Protein AF-0000000074261248 (afdb_homodimer)

Nearest PDB structures (foldseek):
  8ykx-assembly1_R  TM=2.550E-01  e=7.752E+00  Homo sapiens
  7wig-assembly1_R  TM=2.194E-01  e=6.360E+00  Homo sapiens
  8jgf-assembly1_R  TM=1.960E-01  e=9.450E+00  Homo sapiens
  8ykx-assembly1_R  TM=2.549E-01  e=7.735E+00  Homo sapiens
  7ckx-assembly1_R  TM=2.207E-01  e=4.952E+00  Homo sapiens

Solvent-accessible surface area (backbone atoms only — not comparable to full-atom values): 17366 Å² total; per-residue (Å²): 123,83,77,48,72,44,79,34,62,35,67,55,95,90,43,75,44,44,32,50,29,36,20,65,32,53,58,44,46,39,47,52,36,38,49,53,8,51,37,30,24,46,48,10,48,52,36,59,71,65,67,71,63,65,50,38,68,48,30,54,43,43,11,55,76,32,65,19,96,56,21,66,59,36,30,52,43,35,70,30,67,72,55,34,56,47,48,46,48,46,52,31,52,46,25,31,52,28,8,50,19,32,57,51,7,38,42,17,21,43,26,20,48,54,48,21,52,52,22,49,52,48,29,47,35,60,36,56,43,87,75,34,85,60,47,66,37,48,51,51,20,51,50,26,50,36,37,33,44,39,17,35,8,39,34,86,19,43,20,50,54,54,45,58,36,64,51,96,86,31,32,35,38,76,71,36,60,71,47,56,69,30,36,33,124,81,80,46,70,45,81,33,62,35,67,56,96,89,42,74,43,44,32,50,28,37,20,66,32,52,58,44,47,40,47,52,35,38,49,53,8,50,40,28,26,46,49,10,48,52,35,58,72,64,66,71,63,65,51,40,68,49,31,53,42,42,11,57,76,31,64,17,95,56,22,66,59,35,29,51,43,35,71,30,66,72,55,33,56,48,47,44,49,46,51,30,52,46,25,31,52,30,7,49,20,32,57,51,6,37,41,18,22,43,27,20,49,53,49,21,51,51,23,49,52,48,29,47,35,58,36,54,44,88,76,35,85,61,45,64,36,47,50,50,20,51,49,24,50,36,37,35,44,38,17,34,8,38,34,87,20,42,22,50,56,54,45,58,36,63,52,96,86,31,32,36,38,74,71,37,58,72,48,55,69,31,36,33

pLDDT: mean 92.1, std 8.21, range [37.47, 98.5]

Structure (mmCIF, N/CA/C/O backbone):
data_AF-0000000074261248-model_v1
#
loop_
_entity.id
_entity.type
_entity.pdbx_description
1 polymer 'DoxX family protein'
#
loop_
_atom_site.group_PDB
_atom_site.id
_atom_site.type_symbol
_atom_site.label_atom_id
_atom_site.label_alt_id
_atom_site.label_comp_id
_atom_site.label_asym_id
_atom_site.label_entity_id
_atom_site.label_seq_id
_atom_site.pdbx_PDB_ins_code
_atom_site.Cartn_x
_atom_site.Cartn_y
_atom_site.Cartn_z
_atom_site.occupancy
_atom_site.B_iso_or_equiv
_atom_site.auth_seq_id
_atom_site.auth_comp_id
_atom_site.auth_asym_id
_atom_site.auth_atom_id
_atom_site.pdbx_PDB_model_num
ATOM 1 N N . MET A 1 1 ? -21.109 -7.613 17.156 1 37.91 1 MET A N 1
ATOM 2 C CA . MET A 1 1 ? -20.75 -6.23 16.844 1 37.91 1 MET A CA 1
ATOM 3 C C . MET A 1 1 ? -21.25 -5.84 15.461 1 37.91 1 MET A C 1
ATOM 5 O O . MET A 1 1 ? -20.906 -6.496 14.469 1 37.91 1 MET A O 1
ATOM 9 N N . SER A 1 2 ? -22.266 -5.309 15.195 1 49 2 SER A N 1
ATOM 10 C CA . SER A 1 2 ? -22.984 -5.215 13.93 1 49 2 SER A CA 1
ATOM 11 C C . SER A 1 2 ? -22.141 -4.5 12.875 1 49 2 SER A C 1
ATOM 13 O O . SER A 1 2 ? -21.75 -3.348 13.062 1 49 2 SER A O 1
ATOM 15 N N . SER A 1 3 ? -21.281 -5.188 12.258 1 58.62 3 SER A N 1
ATOM 16 C CA . SER A 1 3 ? -20.609 -4.605 11.109 1 58.62 3 SER A CA 1
ATOM 17 C C . SER A 1 3 ? -21.594 -3.877 10.195 1 58.62 3 SER A C 1
ATOM 19 O O . SER A 1 3 ? -22.609 -4.441 9.797 1 58.62 3 SER A O 1
ATOM 21 N N . GLN A 1 4 ? -21.609 -2.51 10.375 1 80.81 4 GLN A N 1
ATOM 22 C CA . GLN A 1 4 ? -22.438 -1.672 9.508 1 80.81 4 GLN A CA 1
ATOM 23 C C . GLN A 1 4 ? -21.641 -1.184 8.305 1 80.81 4 GLN A C 1
ATOM 25 O O . GLN A 1 4 ? -20.406 -1.263 8.289 1 80.81 4 GLN A O 1
ATOM 30 N N . GLU A 1 5 ? -22.266 -1.165 7.223 1 84.56 5 GLU A N 1
ATOM 31 C CA . GLU A 1 5 ? -21.672 -0.586 6.023 1 84.56 5 GLU A CA 1
ATOM 32 C C . GLU A 1 5 ? -22.031 0.891 5.887 1 84.56 5 GLU A C 1
ATOM 34 O O . GLU A 1 5 ? -23.125 1.309 6.273 1 84.56 5 GLU A O 1
ATOM 39 N N . VAL A 1 6 ? -21 1.639 5.512 1 85.56 6 VAL A N 1
ATOM 40 C CA . VAL A 1 6 ? -21.219 3.059 5.254 1 85.56 6 VAL A CA 1
ATOM 41 C C . VAL A 1 6 ? -20.969 3.357 3.777 1 85.56 6 VAL A C 1
ATOM 43 O O . VAL A 1 6 ? -20.031 2.822 3.174 1 85.56 6 VAL A O 1
ATOM 46 N N . GLU A 1 7 ? -21.812 4.227 3.266 1 88.19 7 GLU A N 1
ATOM 47 C CA . GLU A 1 7 ? -21.719 4.551 1.845 1 88.19 7 GLU A CA 1
ATOM 48 C C . GLU A 1 7 ? -20.828 5.762 1.61 1 88.19 7 GLU A C 1
ATOM 50 O O . GLU A 1 7 ? -20.891 6.742 2.354 1 88.19 7 GLU A O 1
ATOM 55 N N . LEU A 1 8 ? -19.969 5.609 0.688 1 88.69 8 LEU A N 1
ATOM 56 C CA . LEU A 1 8 ? -19.156 6.711 0.184 1 88.69 8 LEU A CA 1
ATOM 57 C C . LEU A 1 8 ? -19.547 7.051 -1.254 1 88.69 8 LEU A C 1
ATOM 59 O O . LEU A 1 8 ? -19.703 6.152 -2.084 1 88.69 8 LEU A O 1
ATOM 63 N N . ARG A 1 9 ? -19.734 8.336 -1.52 1 91.19 9 ARG A N 1
ATOM 64 C CA . ARG A 1 9 ? -20.047 8.797 -2.871 1 91.19 9 ARG A CA 1
ATOM 65 C C . ARG A 1 9 ? -19.281 10.078 -3.188 1 91.19 9 ARG A C 1
ATOM 67 O O . ARG A 1 9 ? -19.266 11.016 -2.385 1 91.19 9 ARG A O 1
ATOM 74 N N . SER A 1 10 ? -18.609 10.008 -4.293 1 92.25 10 SER A N 1
ATOM 75 C CA . SER A 1 10 ? -17.859 11.18 -4.711 1 92.25 10 SER A CA 1
ATOM 76 C C . SER A 1 10 ? -17.938 11.375 -6.223 1 92.25 10 SER A C 1
ATOM 78 O O . SER A 1 10 ? -17.859 10.406 -6.984 1 92.25 10 SER A O 1
ATOM 80 N N . THR A 1 11 ? -18.156 12.578 -6.676 1 91.44 11 THR A N 1
ATOM 81 C CA . THR A 1 11 ? -18.188 12.938 -8.086 1 91.44 11 THR A CA 1
ATOM 82 C C . THR A 1 11 ? -17.062 13.906 -8.422 1 91.44 11 THR A C 1
ATOM 84 O O . THR A 1 11 ? -16.953 14.977 -7.824 1 91.44 11 THR A O 1
ATOM 87 N N . ILE A 1 12 ? -16.219 13.445 -9.266 1 88.38 12 ILE A N 1
ATOM 88 C CA . ILE A 1 12 ? -15.125 14.289 -9.734 1 88.38 12 ILE A CA 1
ATOM 89 C C . ILE A 1 12 ? -15.188 14.406 -11.258 1 88.38 12 ILE A C 1
ATOM 91 O O . ILE A 1 12 ? -15.195 13.398 -11.961 1 88.38 12 ILE A O 1
ATOM 95 N N . ALA A 1 13 ? -15.156 15.586 -11.719 1 91.56 13 ALA A N 1
ATOM 96 C CA . ALA A 1 13 ? -15.102 15.852 -13.156 1 91.56 13 ALA A CA 1
ATOM 97 C C . ALA A 1 13 ? -16.203 15.102 -13.891 1 91.56 13 ALA A C 1
ATOM 99 O O . ALA A 1 13 ? -15.969 14.531 -14.961 1 91.56 13 ALA A O 1
ATOM 100 N N . GLY A 1 14 ? -17.391 14.922 -13.344 1 89.19 14 GLY A N 1
ATOM 101 C CA . GLY A 1 14 ? -18.547 14.305 -13.977 1 89.19 14 GLY A CA 1
ATOM 102 C C . GLY A 1 14 ? -18.609 12.805 -13.758 1 89.19 14 GLY A C 1
ATOM 103 O O . GLY A 1 14 ? -19.578 12.156 -14.172 1 89.19 14 GLY A O 1
ATOM 104 N N . PHE A 1 15 ? -17.516 12.281 -13.164 1 90 15 PHE A N 1
ATOM 105 C CA . PHE A 1 15 ? -17.5 10.852 -12.875 1 90 15 PHE A CA 1
ATOM 106 C C . PHE A 1 15 ? -17.875 10.586 -11.422 1 90 15 PHE A C 1
ATOM 108 O O . PHE A 1 15 ? -17.359 11.25 -10.516 1 90 15 PHE A O 1
ATOM 115 N N . THR A 1 16 ? -18.781 9.695 -11.227 1 91.88 16 THR A N 1
ATOM 116 C CA . THR A 1 16 ? -19.219 9.383 -9.875 1 91.88 16 THR A CA 1
ATOM 117 C C . THR A 1 16 ? -18.766 7.988 -9.453 1 91.88 16 THR A C 1
ATOM 119 O O . THR A 1 16 ? -18.875 7.039 -10.234 1 91.88 16 THR A O 1
ATOM 122 N N . ALA A 1 17 ? -18.141 7.949 -8.281 1 91.69 17 ALA A N 1
ATOM 123 C CA . ALA A 1 17 ? -17.797 6.676 -7.66 1 91.69 17 ALA A CA 1
ATOM 124 C C . ALA A 1 17 ? -18.547 6.48 -6.352 1 91.69 17 ALA A C 1
ATOM 126 O O . ALA A 1 17 ? -18.719 7.43 -5.582 1 91.69 17 ALA A O 1
ATOM 127 N N . GLU A 1 18 ? -19 5.238 -6.219 1 90.94 18 GLU A N 1
ATOM 128 C CA . GLU A 1 18 ? -19.719 4.875 -5 1 90.94 18 GLU A CA 1
ATOM 129 C C . GLU A 1 18 ? -19.125 3.615 -4.371 1 90.94 18 GLU A C 1
ATOM 131 O O . GLU A 1 18 ? -18.766 2.672 -5.078 1 90.94 18 GLU A O 1
ATOM 136 N N . GLY A 1 19 ? -18.969 3.689 -3.057 1 87.25 19 GLY A N 1
ATOM 137 C CA . GLY A 1 19 ? -18.469 2.543 -2.312 1 87.25 19 GLY A CA 1
ATOM 138 C C . GLY A 1 19 ? -19.203 2.311 -1.009 1 87.25 19 GLY A C 1
ATOM 139 O O . GLY A 1 19 ? -19.859 3.215 -0.494 1 87.25 19 GLY A O 1
ATOM 140 N N . ARG A 1 20 ? -19.266 1.099 -0.634 1 86.88 20 ARG A N 1
ATOM 141 C CA . ARG A 1 20 ? -19.797 0.713 0.673 1 86.88 20 ARG A CA 1
ATOM 142 C C . ARG A 1 20 ? -18.688 0.106 1.543 1 86.88 20 ARG A C 1
ATOM 144 O O . ARG A 1 20 ? -18.188 -0.983 1.252 1 86.88 20 ARG A O 1
ATOM 151 N N . LEU A 1 21 ? -18.328 0.799 2.564 1 86.56 21 LEU A N 1
ATOM 152 C CA . LEU A 1 21 ? -17.219 0.381 3.408 1 86.56 21 LEU A CA 1
ATOM 153 C C . LEU A 1 21 ? -17.719 -0.273 4.691 1 86.56 21 LEU A C 1
ATOM 155 O O . LEU A 1 21 ? -18.656 0.227 5.32 1 86.56 21 LEU A O 1
ATOM 159 N N . HIS A 1 22 ? -17.078 -1.409 4.957 1 87 22 HIS A N 1
ATOM 160 C CA . HIS A 1 22 ? -17.312 -1.986 6.273 1 87 22 HIS A CA 1
ATOM 161 C C . HIS A 1 22 ? -16.625 -1.172 7.363 1 87 22 HIS A C 1
ATOM 163 O O . HIS A 1 22 ? -15.516 -0.681 7.168 1 87 22 HIS A O 1
ATOM 169 N N . THR A 1 23 ? -17.281 -1.09 8.523 1 88.62 23 THR A N 1
ATOM 170 C CA . THR A 1 23 ? -16.719 -0.289 9.609 1 88.62 23 THR A CA 1
ATOM 171 C C . THR A 1 23 ? -15.367 -0.853 10.055 1 88.62 23 THR A C 1
ATOM 173 O O . THR A 1 23 ? -14.531 -0.125 10.586 1 88.62 23 THR A O 1
ATOM 176 N N . LEU A 1 24 ? -15.133 -2.115 9.805 1 88.75 24 LEU A N 1
ATOM 177 C CA . LEU A 1 24 ? -13.859 -2.748 10.109 1 88.75 24 LEU A CA 1
ATOM 178 C C . LEU A 1 24 ? -12.719 -2.08 9.336 1 88.75 24 LEU A C 1
ATOM 180 O O . LEU A 1 24 ? -11.547 -2.248 9.68 1 88.75 24 LEU A O 1
ATOM 184 N N . SER A 1 25 ? -13.086 -1.347 8.32 1 91.94 25 SER A N 1
ATOM 185 C CA . SER A 1 25 ? -12.109 -0.681 7.469 1 91.94 25 SER A CA 1
ATOM 186 C C . SER A 1 25 ? -11.258 0.302 8.266 1 91.94 25 SER A C 1
ATOM 188 O O . SER A 1 25 ? -10.125 0.607 7.887 1 91.94 25 SER A O 1
ATOM 190 N N . VAL A 1 26 ? -11.805 0.734 9.422 1 93.81 26 VAL A N 1
ATOM 191 C CA . VAL A 1 26 ? -11.086 1.711 10.234 1 93.81 26 VAL A CA 1
ATOM 192 C C . VAL A 1 26 ? -9.789 1.1 10.75 1 93.81 26 VAL A C 1
ATOM 194 O O . VAL A 1 26 ? -8.758 1.78 10.82 1 93.81 26 VAL A O 1
ATOM 197 N N . TRP A 1 27 ? -9.805 -0.138 11.008 1 94.94 27 TRP A N 1
ATOM 198 C CA . TRP A 1 27 ? -8.625 -0.831 11.523 1 94.94 27 TRP A CA 1
ATOM 199 C C . TRP A 1 27 ? -7.574 -0.987 10.43 1 94.94 27 TRP A C 1
ATOM 201 O O . TRP A 1 27 ? -6.375 -0.963 10.711 1 94.94 27 TRP A O 1
ATOM 211 N N . PHE A 1 28 ? -8.008 -1.18 9.227 1 95.56 28 PHE A N 1
ATOM 212 C CA . PHE A 1 28 ? -7.062 -1.34 8.125 1 95.56 28 PHE A CA 1
ATOM 213 C C . PHE A 1 28 ? -6.449 0.001 7.742 1 95.56 28 PHE A C 1
ATOM 215 O O . PHE A 1 28 ? -5.285 0.063 7.336 1 95.56 28 PHE A O 1
ATOM 222 N N . ILE A 1 29 ? -7.191 1.061 7.867 1 95.62 29 ILE A N 1
ATOM 223 C CA . ILE A 1 29 ? -6.629 2.393 7.672 1 95.62 29 ILE A CA 1
ATOM 224 C C . ILE A 1 29 ? -5.543 2.65 8.711 1 95.62 29 ILE A C 1
ATOM 226 O O . ILE A 1 29 ? -4.449 3.115 8.375 1 95.62 29 ILE A O 1
ATOM 230 N N . LEU A 1 30 ? -5.863 2.279 9.938 1 96.5 30 LEU A N 1
ATOM 231 C CA . LEU A 1 30 ? -4.891 2.408 11.016 1 96.5 30 LEU A CA 1
ATOM 232 C C . LEU A 1 30 ? -3.656 1.556 10.742 1 96.5 30 LEU A C 1
ATOM 234 O O . LEU A 1 30 ? -2.527 2.008 10.938 1 96.5 30 LEU A O 1
ATOM 238 N N . ALA A 1 31 ? -3.861 0.379 10.273 1 96.94 31 ALA A N 1
ATOM 239 C CA . ALA A 1 31 ? -2.758 -0.539 10 1 96.94 31 ALA A CA 1
ATOM 240 C C . ALA A 1 31 ? -1.847 0.012 8.906 1 96.94 31 ALA A C 1
ATOM 242 O O . ALA A 1 31 ? -0.622 -0.102 8.992 1 96.94 31 ALA A O 1
ATOM 243 N N . LEU A 1 32 ? -2.434 0.58 7.871 1 97.25 32 LEU A N 1
ATOM 244 C CA . LEU A 1 32 ? -1.64 1.173 6.797 1 97.25 32 LEU A CA 1
ATOM 245 C C . LEU A 1 32 ? -0.787 2.322 7.328 1 97.25 32 LEU A C 1
ATOM 247 O O . LEU A 1 32 ? 0.392 2.434 6.984 1 97.25 32 LEU A O 1
ATOM 251 N N . ARG A 1 33 ? -1.402 3.129 8.133 1 97.56 33 ARG A N 1
ATOM 252 C CA . ARG A 1 33 ? -0.675 4.25 8.719 1 97.56 33 ARG A CA 1
ATOM 253 C C . ARG A 1 33 ? 0.502 3.762 9.555 1 97.56 33 ARG A C 1
ATOM 255 O O . ARG A 1 33 ? 1.626 4.242 9.398 1 97.56 33 ARG A O 1
ATOM 262 N N . LEU A 1 34 ? 0.256 2.818 10.398 1 97.88 34 LEU A N 1
ATOM 263 C CA . LEU A 1 34 ? 1.281 2.314 11.312 1 97.88 34 LEU A CA 1
ATOM 264 C C . LEU A 1 34 ? 2.371 1.575 10.539 1 97.88 34 LEU A C 1
ATOM 266 O O . LEU A 1 34 ? 3.551 1.658 10.891 1 97.88 34 LEU A O 1
ATOM 270 N N . MET A 1 35 ? 1.968 0.874 9.578 1 97.31 35 MET A N 1
ATOM 271 C CA . MET A 1 35 ? 2.939 0.175 8.742 1 97.31 35 MET A CA 1
ATOM 272 C C . MET A 1 35 ? 3.908 1.16 8.102 1 97.31 35 MET A C 1
ATOM 274 O O . MET A 1 35 ? 5.125 0.979 8.172 1 97.31 35 MET A O 1
ATOM 278 N N . MET A 1 36 ? 3.363 2.191 7.492 1 97.44 36 MET A N 1
ATOM 279 C CA . MET A 1 36 ? 4.199 3.199 6.848 1 97.44 36 MET A CA 1
ATOM 280 C C . MET A 1 36 ? 5.082 3.908 7.867 1 97.44 36 MET A C 1
ATOM 282 O O . MET A 1 36 ? 6.254 4.184 7.598 1 97.44 36 MET A O 1
ATOM 286 N N . GLY A 1 37 ? 4.477 4.215 8.992 1 98 37 GLY A N 1
ATOM 287 C CA . GLY A 1 37 ? 5.25 4.848 10.047 1 98 37 GLY A CA 1
ATOM 288 C C . GLY A 1 37 ? 6.43 4.016 10.5 1 98 37 GLY A C 1
ATOM 289 O O . GLY A 1 37 ? 7.543 4.527 10.641 1 98 37 GLY A O 1
ATOM 290 N N . LEU A 1 38 ? 6.172 2.775 10.758 1 97 38 LEU A N 1
ATOM 291 C CA . LEU A 1 38 ? 7.227 1.877 11.211 1 97 38 LEU A CA 1
ATOM 292 C C . LEU A 1 38 ? 8.297 1.708 10.141 1 97 38 LEU A C 1
ATOM 294 O O . LEU A 1 38 ? 9.492 1.717 10.453 1 97 38 LEU A O 1
ATOM 298 N N . ALA A 1 39 ? 7.91 1.549 8.938 1 95.88 39 ALA A N 1
ATOM 299 C CA . ALA A 1 39 ? 8.844 1.386 7.828 1 95.88 39 ALA A CA 1
ATOM 300 C C . ALA A 1 39 ? 9.781 2.584 7.723 1 95.88 39 ALA A C 1
ATOM 302 O O . ALA A 1 39 ? 11 2.422 7.617 1 95.88 39 ALA A O 1
ATOM 303 N N . PHE A 1 40 ? 9.172 3.754 7.801 1 97.56 40 PHE A N 1
ATOM 304 C CA . PHE A 1 40 ? 9.977 4.957 7.629 1 97.56 40 PHE A CA 1
ATOM 305 C C . PHE A 1 40 ? 10.836 5.215 8.867 1 97.56 40 PHE A C 1
ATOM 307 O O . PHE A 1 40 ? 11.984 5.645 8.75 1 97.56 40 PHE A O 1
ATOM 314 N N . LEU A 1 41 ? 10.281 4.988 10 1 97.38 41 LEU A N 1
ATOM 315 C CA . LEU A 1 41 ? 11.047 5.203 11.219 1 97.38 41 LEU A CA 1
ATOM 316 C C . LEU A 1 41 ? 12.273 4.293 11.258 1 97.38 41 LEU A C 1
ATOM 318 O O . LEU A 1 41 ? 13.375 4.746 11.562 1 97.38 41 LEU A O 1
ATOM 322 N N . GLN A 1 42 ? 12.086 3.08 10.977 1 95.5 42 GLN A N 1
ATOM 323 C CA . GLN A 1 42 ? 13.195 2.135 10.984 1 95.5 42 GLN A CA 1
ATOM 324 C C . GLN A 1 42 ? 14.258 2.531 9.969 1 95.5 42 GLN A C 1
ATOM 326 O O . GLN A 1 42 ? 15.453 2.531 10.281 1 95.5 42 GLN A O 1
ATOM 331 N N . SER A 1 43 ? 13.859 2.801 8.773 1 94.69 43 SER A N 1
ATOM 332 C CA . SER A 1 43 ? 14.789 3.227 7.734 1 94.69 43 SER A CA 1
ATOM 333 C C . SER A 1 43 ? 15.555 4.477 8.156 1 94.69 43 SER A C 1
ATOM 335 O O . SER A 1 43 ? 16.781 4.543 8.008 1 94.69 43 SER A O 1
ATOM 337 N N . GLY A 1 44 ? 14.844 5.453 8.688 1 96.31 44 GLY A N 1
ATOM 338 C CA . GLY A 1 44 ? 15.469 6.691 9.125 1 96.31 44 GLY A CA 1
ATOM 339 C C . GLY A 1 44 ? 16.438 6.492 10.273 1 96.31 44 GLY A C 1
ATOM 340 O O . GLY A 1 44 ? 17.562 7.008 10.25 1 96.31 44 GLY A O 1
ATOM 341 N N . VAL A 1 45 ? 15.984 5.762 11.289 1 96 45 VAL A N 1
ATOM 342 C CA . VAL A 1 45 ? 16.812 5.527 12.469 1 96 45 VAL A CA 1
ATOM 343 C C . VAL A 1 45 ? 18.078 4.773 12.07 1 96 45 VAL A C 1
ATOM 345 O O . VAL A 1 45 ? 19.172 5.102 12.523 1 96 45 VAL A O 1
ATOM 348 N N . ASP A 1 46 ? 17.984 3.803 11.203 1 94.25 46 ASP A N 1
ATOM 349 C CA . ASP A 1 46 ? 19.141 3.049 10.727 1 94.25 46 ASP A CA 1
ATOM 350 C C . ASP A 1 46 ? 20.141 3.965 10.039 1 94.25 46 ASP A C 1
ATOM 352 O O . ASP A 1 46 ? 21.344 3.852 10.258 1 94.25 46 ASP A O 1
ATOM 356 N N . LYS A 1 47 ? 19.641 4.863 9.281 1 94.75 47 LYS A N 1
ATOM 357 C CA . LYS A 1 47 ? 20.516 5.785 8.562 1 94.75 47 LYS A CA 1
ATOM 358 C C . LYS A 1 47 ? 21.172 6.773 9.523 1 94.75 47 LYS A C 1
ATOM 360 O O . LYS A 1 47 ? 22.359 7.07 9.391 1 94.75 47 LYS A O 1
ATOM 365 N N . VAL A 1 48 ? 20.406 7.242 10.438 1 96.06 48 VAL A N 1
ATOM 366 C CA . VAL A 1 48 ? 20.922 8.234 11.375 1 96.06 48 VAL A CA 1
ATOM 367 C C . VAL A 1 48 ? 21.969 7.594 12.281 1 96.06 48 VAL A C 1
ATOM 369 O O . VAL A 1 48 ? 23.031 8.164 12.508 1 96.06 48 VAL A O 1
ATOM 372 N N . LEU A 1 49 ? 21.672 6.418 12.711 1 94.81 49 LEU A N 1
ATOM 373 C CA . LEU A 1 49 ? 22.562 5.77 13.664 1 94.81 49 LEU A CA 1
ATOM 374 C C . LEU A 1 49 ? 23.828 5.25 12.977 1 94.81 49 LEU A C 1
ATOM 376 O O . LEU A 1 49 ? 24.906 5.227 13.57 1 94.81 49 LEU A O 1
ATOM 380 N N . SER A 1 50 ? 23.656 4.766 11.773 1 92.81 50 SER A N 1
ATOM 381 C CA . SER A 1 50 ? 24.844 4.301 11.047 1 92.81 50 SER A CA 1
ATOM 382 C C . SER A 1 50 ? 25.781 5.457 10.727 1 92.81 50 SER A C 1
ATOM 384 O O . SER A 1 50 ? 27 5.273 10.672 1 92.81 50 SER A O 1
ATOM 386 N N . GLY A 1 51 ? 25.281 6.629 10.438 1 90.5 51 GLY A N 1
ATOM 387 C CA . GLY A 1 51 ? 26.062 7.805 10.102 1 90.5 51 GLY A CA 1
ATOM 388 C C . GLY A 1 51 ? 26.734 7.707 8.742 1 90.5 51 GLY A C 1
ATOM 389 O O . GLY A 1 51 ? 27.578 8.531 8.406 1 90.5 51 GLY A O 1
ATOM 390 N N . GLU A 1 52 ? 26.391 6.738 7.965 1 90.5 52 GLU A N 1
ATOM 391 C CA . GLU A 1 52 ? 27.109 6.449 6.723 1 90.5 52 GLU A CA 1
ATOM 392 C C . GLU A 1 52 ? 26.234 6.75 5.508 1 90.5 52 GLU A C 1
ATOM 394 O O . GLU A 1 52 ? 26.672 6.562 4.367 1 90.5 52 GLU A O 1
ATOM 399 N N . PHE A 1 53 ? 25.094 7.328 5.727 1 93.44 53 PHE A N 1
ATOM 400 C CA . PHE A 1 53 ? 24.219 7.598 4.59 1 93.44 53 PHE A CA 1
ATOM 401 C C . PHE A 1 53 ? 24.781 8.734 3.74 1 93.44 53 PHE A C 1
ATOM 403 O O . PHE A 1 53 ? 25.109 9.805 4.262 1 93.44 53 PHE A O 1
ATOM 410 N N . SER A 1 54 ? 24.891 8.5 2.453 1 95.69 54 SER A N 1
ATOM 411 C CA . SER A 1 54 ? 25.234 9.516 1.462 1 95.69 54 SER A CA 1
ATOM 412 C C . SER A 1 54 ? 24.391 9.359 0.199 1 95.69 54 SER A C 1
ATOM 414 O O . SER A 1 54 ? 24.312 8.273 -0.372 1 95.69 54 SER A O 1
ATOM 416 N N . ALA A 1 55 ? 23.828 10.453 -0.242 1 96.19 55 ALA A N 1
ATOM 417 C CA . ALA A 1 55 ? 22.938 10.422 -1.398 1 96.19 55 ALA A CA 1
ATOM 418 C C . ALA A 1 55 ? 23.719 10.602 -2.699 1 96.19 55 ALA A C 1
ATOM 420 O O . ALA A 1 55 ? 23.188 10.352 -3.785 1 96.19 55 ALA A O 1
ATOM 421 N N . SER A 1 56 ? 24.953 11.039 -2.643 1 96.38 56 SER A N 1
ATOM 422 C CA . SER A 1 56 ? 25.703 11.445 -3.824 1 96.38 56 SER A CA 1
ATOM 423 C C . SER A 1 56 ? 25.781 10.312 -4.844 1 96.38 56 SER A C 1
ATOM 425 O O . SER A 1 56 ? 25.453 10.5 -6.012 1 96.38 56 SER A O 1
ATOM 427 N N . GLY A 1 57 ? 26.344 9.188 -4.398 1 96.12 57 GLY A N 1
ATOM 428 C CA . GLY A 1 57 ? 26.469 8.047 -5.293 1 96.12 57 GLY A CA 1
ATOM 429 C C . GLY A 1 57 ? 25.172 7.648 -5.957 1 96.12 57 GLY A C 1
ATOM 430 O O . GLY A 1 57 ? 25.141 7.379 -7.16 1 96.12 57 GLY A O 1
ATOM 431 N N . TYR A 1 58 ? 24.172 7.598 -5.211 1 97 58 TYR A N 1
ATOM 432 C CA . TYR A 1 58 ? 22.844 7.258 -5.734 1 97 58 TYR A CA 1
ATOM 433 C C . TYR A 1 58 ? 22.391 8.281 -6.766 1 97 58 TYR A C 1
ATOM 435 O O . TYR A 1 58 ? 21.969 7.918 -7.863 1 97 58 TYR A O 1
ATOM 443 N N . LEU A 1 59 ? 22.406 9.594 -6.43 1 97.88 59 LEU A N 1
ATOM 444 C CA . LEU A 1 59 ? 21.938 10.672 -7.297 1 97.88 59 LEU A CA 1
ATOM 445 C C . LEU A 1 59 ? 22.688 10.664 -8.625 1 97.88 59 LEU A C 1
ATOM 447 O O . LEU A 1 59 ? 22.078 10.852 -9.68 1 97.88 59 LEU A O 1
ATOM 451 N N . GLN A 1 60 ? 23.938 10.344 -8.578 1 97.81 60 GLN A N 1
ATOM 452 C CA . GLN A 1 60 ? 24.781 10.453 -9.758 1 97.81 60 GLN A CA 1
ATOM 453 C C . GLN A 1 60 ? 24.656 9.219 -10.641 1 97.81 60 GLN A C 1
ATOM 455 O O . GLN A 1 60 ? 24.844 9.297 -11.859 1 97.81 60 GLN A O 1
ATOM 460 N N . ASN A 1 61 ? 24.297 8.078 -10.094 1 97.94 61 ASN A N 1
ATOM 461 C CA . ASN A 1 61 ? 24.484 6.84 -10.844 1 97.94 61 ASN A CA 1
ATOM 462 C C . ASN A 1 61 ? 23.156 6.113 -11.047 1 97.94 61 ASN A C 1
ATOM 464 O O . ASN A 1 61 ? 22.859 5.629 -12.141 1 97.94 61 ASN A O 1
ATOM 468 N N . ALA A 1 62 ? 22.297 6.035 -10.062 1 96.81 62 ALA A N 1
ATOM 469 C CA . ALA A 1 62 ? 21.109 5.184 -10.102 1 96.81 62 ALA A CA 1
ATOM 470 C C . ALA A 1 62 ? 20.109 5.688 -11.141 1 96.81 62 ALA A C 1
ATOM 472 O O . ALA A 1 62 ? 19.641 4.922 -11.984 1 96.81 62 ALA A O 1
ATOM 473 N N . PRO A 1 63 ? 19.797 7.004 -11.109 1 97.38 63 PRO A N 1
ATOM 474 C CA . PRO A 1 63 ? 18.766 7.453 -12.047 1 97.38 63 PRO A CA 1
ATOM 475 C C . PRO A 1 63 ? 19.156 7.242 -13.508 1 97.38 63 PRO A C 1
ATOM 477 O O . PRO A 1 63 ? 18.375 6.715 -14.297 1 97.38 63 PRO A O 1
ATOM 480 N N . PRO A 1 64 ? 20.391 7.59 -13.906 1 97.31 64 PRO A N 1
ATOM 481 C CA . PRO A 1 64 ? 20.797 7.266 -15.273 1 97.31 64 PRO A CA 1
ATOM 482 C C . PRO A 1 64 ? 20.781 5.762 -15.555 1 97.31 64 PRO A C 1
ATOM 484 O O . PRO A 1 64 ? 20.281 5.332 -16.594 1 97.31 64 PRO A O 1
ATOM 487 N N . ALA A 1 65 ? 21.328 4.977 -14.719 1 96.75 65 ALA A N 1
ATOM 488 C CA . ALA A 1 65 ? 21.391 3.529 -14.898 1 96.75 65 ALA A CA 1
ATOM 489 C C . ALA A 1 65 ? 20 2.922 -15.047 1 96.75 65 ALA A C 1
ATOM 491 O O . ALA A 1 65 ? 19.812 1.954 -15.789 1 96.75 65 ALA A O 1
ATOM 492 N N . ASN A 1 66 ? 19.031 3.477 -14.383 1 95.81 66 ASN A N 1
ATOM 493 C CA . ASN A 1 66 ? 17.672 2.941 -14.367 1 95.81 66 ASN A CA 1
ATOM 494 C C . ASN A 1 66 ? 16.828 3.525 -15.492 1 95.81 66 ASN A C 1
ATOM 496 O O . ASN A 1 66 ? 15.641 3.209 -15.609 1 95.81 66 ASN A O 1
ATOM 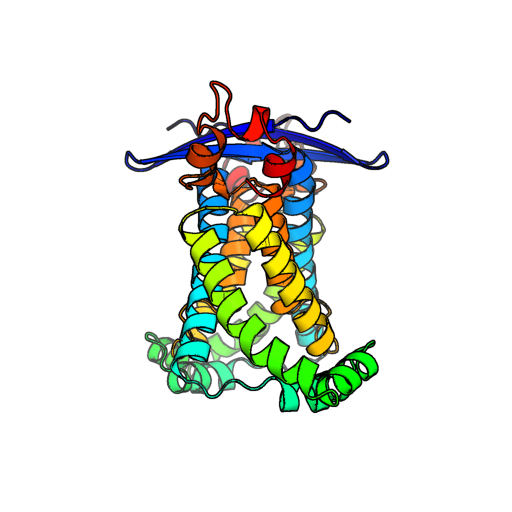500 N N . GLY A 1 67 ? 17.391 4.465 -16.312 1 95.75 67 GLY A N 1
ATOM 501 C CA . GLY A 1 67 ? 16.688 5.043 -17.438 1 95.75 67 GLY A CA 1
ATOM 502 C C . GLY A 1 67 ? 15.664 6.09 -17.031 1 95.75 67 GLY A C 1
ATOM 503 O O . GLY A 1 67 ? 14.641 6.246 -17.688 1 95.75 67 GLY A O 1
ATOM 504 N N . SER A 1 68 ? 15.875 6.816 -15.953 1 96.94 68 SER A N 1
ATOM 505 C CA . SER A 1 68 ? 14.953 7.832 -15.453 1 96.94 68 SER A CA 1
ATOM 506 C C . SER A 1 68 ? 14.766 8.953 -16.469 1 96.94 68 SER A C 1
ATOM 508 O O . SER A 1 68 ? 15.742 9.445 -17.047 1 96.94 68 SER A O 1
ATOM 510 N N . PRO A 1 69 ? 13.523 9.367 -16.641 1 96.12 69 PRO A N 1
ATOM 511 C CA . PRO A 1 69 ? 13.281 10.484 -17.547 1 96.12 69 PRO A CA 1
ATOM 512 C C . PRO A 1 69 ? 13.82 11.812 -17 1 96.12 69 PRO A C 1
ATOM 514 O O . PRO A 1 69 ? 13.898 12.797 -17.75 1 96.12 69 PRO A O 1
ATOM 517 N N . VAL A 1 70 ? 14.195 11.875 -15.758 1 97.62 70 VAL A N 1
ATOM 518 C CA . VAL A 1 70 ? 14.742 13.102 -15.18 1 97.62 70 VAL A CA 1
ATOM 519 C C . VAL A 1 70 ? 16.141 12.828 -14.617 1 97.62 70 VAL A C 1
ATOM 521 O O . VAL A 1 70 ? 16.516 13.398 -13.594 1 97.62 70 VAL A O 1
ATOM 524 N N . ALA A 1 71 ? 16.781 11.953 -15.211 1 97.81 71 ALA A N 1
ATOM 525 C CA . ALA A 1 71 ? 18.125 11.562 -14.773 1 97.81 71 ALA A CA 1
ATOM 526 C C . ALA A 1 71 ? 19.047 12.773 -14.68 1 97.81 71 ALA A C 1
ATOM 528 O O . ALA A 1 71 ? 19.828 12.898 -13.734 1 97.81 71 ALA A O 1
ATOM 529 N N . ASP A 1 72 ? 18.953 13.664 -15.578 1 98.12 72 ASP A N 1
ATOM 530 C CA . ASP A 1 72 ? 19.828 14.828 -15.617 1 98.12 72 ASP A CA 1
ATOM 531 C C . ASP A 1 72 ? 19.641 15.695 -14.367 1 98.12 72 ASP A C 1
ATOM 533 O O . ASP A 1 72 ? 20.609 16.25 -13.844 1 98.12 72 ASP A O 1
ATOM 537 N N . LEU A 1 73 ? 18.422 15.797 -14.039 1 97.81 73 LEU A N 1
ATOM 538 C CA . LEU A 1 73 ? 18.141 16.578 -12.836 1 97.81 73 LEU A CA 1
ATOM 539 C C . LEU A 1 73 ? 18.797 15.945 -11.609 1 97.81 73 LEU A C 1
ATOM 541 O O . LEU A 1 73 ? 19.391 16.641 -10.797 1 97.81 73 LEU A O 1
ATOM 545 N N . PHE A 1 74 ? 18.719 14.672 -11.492 1 98.25 74 PHE A N 1
ATOM 546 C CA . PHE A 1 74 ? 19.312 13.969 -10.359 1 98.25 74 PHE A CA 1
ATOM 547 C C . PHE A 1 74 ? 20.828 14.102 -10.375 1 98.25 74 PHE A C 1
ATOM 549 O O . PHE A 1 74 ? 21.438 14.344 -9.336 1 98.25 74 PHE A O 1
ATOM 556 N N . VAL A 1 75 ? 21.391 13.953 -11.516 1 98.25 75 VAL A N 1
ATOM 557 C CA . VAL A 1 75 ? 22.844 14.078 -11.641 1 98.25 75 VAL A CA 1
ATOM 558 C C . VAL A 1 75 ? 23.266 15.492 -11.273 1 98.25 75 VAL A C 1
ATOM 560 O O . VAL A 1 75 ? 24.266 15.688 -10.57 1 98.25 75 VAL A O 1
ATOM 563 N N . ALA A 1 76 ? 22.516 16.453 -11.734 1 98.19 76 ALA A N 1
ATOM 564 C CA . ALA A 1 76 ? 22.812 17.844 -11.391 1 98.19 76 ALA A CA 1
ATOM 565 C C . ALA A 1 76 ? 22.766 18.047 -9.875 1 98.19 76 ALA A C 1
ATOM 567 O O . ALA A 1 76 ? 23.625 18.719 -9.305 1 98.19 76 ALA A O 1
ATOM 568 N N . MET A 1 77 ? 21.812 17.484 -9.273 1 97.31 77 MET A N 1
ATOM 569 C CA . MET A 1 77 ? 21.703 17.562 -7.816 1 97.31 77 MET A CA 1
ATOM 570 C C . MET A 1 77 ? 22.891 16.891 -7.145 1 97.31 77 MET A C 1
ATOM 572 O O . MET A 1 77 ? 23.453 17.422 -6.191 1 97.31 77 MET A O 1
ATOM 576 N N . GLY A 1 78 ? 23.281 15.781 -7.668 1 97.44 78 GLY A N 1
ATOM 577 C CA . GLY A 1 78 ? 24.391 15.039 -7.109 1 97.44 78 GLY A CA 1
ATOM 578 C C . GLY A 1 78 ? 25.719 15.75 -7.254 1 97.44 78 GLY A C 1
ATOM 579 O O . GLY A 1 78 ? 26.641 15.539 -6.457 1 97.44 78 GLY A O 1
ATOM 580 N N . ASN A 1 79 ? 25.75 16.594 -8.25 1 97.62 79 ASN A N 1
ATOM 581 C CA . ASN A 1 79 ? 26.984 17.328 -8.508 1 97.62 79 ASN A CA 1
ATOM 582 C C . ASN A 1 79 ? 26.953 18.703 -7.828 1 97.62 79 ASN A C 1
ATOM 584 O O . ASN A 1 79 ? 27.844 19.531 -8.07 1 97.62 79 ASN A O 1
ATOM 588 N N . THR A 1 80 ? 26.016 18.969 -7.062 1 98 80 THR A N 1
ATOM 589 C CA . THR A 1 80 ? 25.891 20.203 -6.301 1 98 80 THR A CA 1
ATOM 590 C C . THR A 1 80 ? 26.141 19.953 -4.816 1 98 80 THR A C 1
ATOM 592 O O . THR A 1 80 ? 25.234 19.547 -4.09 1 98 80 THR A O 1
ATOM 595 N N . PRO A 1 81 ? 27.328 20.281 -4.387 1 97.06 81 PRO A N 1
ATOM 596 C CA . PRO A 1 81 ? 27.766 19.875 -3.053 1 97.06 81 PRO A CA 1
ATOM 597 C C . PRO A 1 81 ? 26.812 20.328 -1.95 1 97.06 81 PRO A C 1
ATOM 599 O O . PRO A 1 81 ? 26.453 19.531 -1.075 1 97.06 81 PRO A O 1
ATOM 602 N N . TRP A 1 82 ? 26.359 21.531 -1.956 1 97.25 82 TRP A N 1
ATOM 603 C CA . TRP A 1 82 ? 25.5 22 -0.878 1 97.25 82 TRP A CA 1
ATOM 604 C C . TRP A 1 82 ? 24.172 21.266 -0.887 1 97.25 82 TRP A C 1
ATOM 606 O O . TRP A 1 82 ? 23.547 21.062 0.165 1 97.25 82 TRP A O 1
ATOM 616 N N . PHE A 1 83 ? 23.672 20.922 -2.014 1 97.44 83 PHE A N 1
ATOM 617 C CA . PHE A 1 83 ? 22.406 20.203 -2.119 1 97.44 83 PHE A CA 1
ATOM 618 C C . PHE A 1 83 ? 22.562 18.781 -1.595 1 97.44 83 PHE A C 1
ATOM 620 O O . PHE A 1 83 ? 21.672 18.266 -0.911 1 97.44 83 PHE A O 1
ATOM 627 N N . VAL A 1 84 ? 23.672 18.203 -1.934 1 97.62 84 VAL A N 1
ATOM 628 C CA . VAL A 1 84 ? 23.953 16.844 -1.441 1 97.62 84 VAL A CA 1
ATOM 629 C C . VAL A 1 84 ? 24 16.859 0.084 1 97.62 84 VAL A C 1
ATOM 631 O O . VAL A 1 84 ? 23.438 15.977 0.735 1 97.62 84 VAL A O 1
ATOM 634 N N . GLU A 1 85 ? 24.656 17.812 0.631 1 96.56 85 GLU A N 1
ATOM 635 C CA . GLU A 1 85 ? 24.734 17.922 2.084 1 96.56 85 GLU A CA 1
ATOM 636 C C . GLU A 1 85 ? 23.344 18.062 2.697 1 96.56 85 GLU A C 1
ATOM 638 O O . GLU A 1 85 ? 23.047 17.469 3.734 1 96.56 85 GLU A O 1
ATOM 643 N N . PHE A 1 86 ? 22.594 18.828 2.088 1 97.5 86 PHE A N 1
ATOM 644 C CA . PHE A 1 86 ? 21.219 19.016 2.541 1 97.5 86 PHE A CA 1
ATOM 645 C C . PHE A 1 86 ? 20.453 17.703 2.496 1 97.5 86 PHE A C 1
ATOM 647 O O . PHE A 1 86 ? 19.797 17.328 3.465 1 97.5 86 PHE A O 1
ATOM 654 N N . VAL A 1 87 ? 20.516 16.984 1.425 1 97.5 87 VAL A N 1
ATOM 655 C CA . VAL A 1 87 ? 19.797 15.734 1.235 1 97.5 87 VAL A CA 1
ATOM 656 C C . VAL A 1 87 ? 20.281 1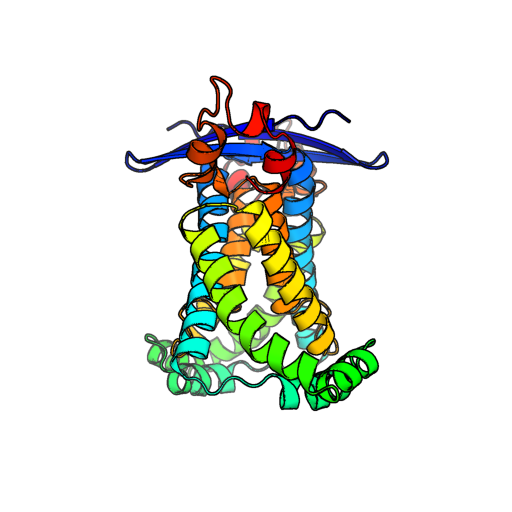4.703 2.254 1 97.5 87 VAL A C 1
ATOM 658 O O . VAL A 1 87 ? 19.5 13.938 2.797 1 97.5 87 VAL A O 1
ATOM 661 N N . ASN A 1 88 ? 21.594 14.711 2.531 1 97.56 88 ASN A N 1
ATOM 662 C CA . ASN A 1 88 ? 22.188 13.773 3.471 1 97.56 88 ASN A CA 1
ATOM 663 C C . ASN A 1 88 ? 21.594 13.914 4.867 1 97.56 88 ASN A C 1
ATOM 665 O O . ASN A 1 88 ? 21.594 12.961 5.648 1 97.56 88 ASN A O 1
ATOM 669 N N . VAL A 1 89 ? 21.094 15.055 5.172 1 96.81 89 VAL A N 1
ATOM 670 C CA . VAL A 1 89 ? 20.469 15.289 6.469 1 96.81 89 VAL A CA 1
ATOM 671 C C . VAL A 1 89 ? 18.953 15.109 6.348 1 96.81 89 VAL A C 1
ATOM 673 O O . VAL A 1 89 ? 18.328 14.438 7.172 1 96.81 89 VAL A O 1
ATOM 676 N N . ALA A 1 90 ? 18.375 15.641 5.297 1 97.44 90 ALA A N 1
ATOM 677 C CA . ALA A 1 90 ? 16.922 15.742 5.117 1 97.44 90 ALA A CA 1
ATOM 678 C C . ALA A 1 90 ? 16.297 14.359 4.969 1 97.44 90 ALA A C 1
ATOM 680 O O . ALA A 1 90 ? 15.203 14.102 5.488 1 97.44 90 ALA A O 1
ATOM 681 N N . VAL A 1 91 ? 16.922 13.461 4.277 1 97.62 91 VAL A N 1
ATOM 682 C CA . VAL A 1 91 ? 16.312 12.156 3.996 1 97.62 91 VAL A CA 1
ATOM 683 C C . VAL A 1 91 ? 16.234 11.336 5.277 1 97.62 91 VAL A C 1
ATOM 685 O O . VAL A 1 91 ? 15.156 10.945 5.715 1 97.62 91 VAL A O 1
ATOM 688 N N . PRO A 1 92 ? 17.391 11.109 5.98 1 97.81 92 PRO A N 1
ATOM 689 C CA . PRO A 1 92 ? 17.312 10.297 7.195 1 97.81 92 PRO A CA 1
ATOM 690 C C . PRO A 1 92 ? 16.422 10.93 8.266 1 97.81 92 PRO A C 1
ATOM 692 O O . PRO A 1 92 ? 15.547 10.25 8.82 1 97.81 92 PRO A O 1
ATOM 695 N N . TRP A 1 93 ? 16.562 12.172 8.492 1 97.81 93 TRP A N 1
ATOM 696 C CA . TRP A 1 93 ? 15.789 12.82 9.539 1 97.81 93 TRP A CA 1
ATOM 697 C C . TRP A 1 93 ? 14.336 13 9.102 1 97.81 93 TRP A C 1
ATOM 699 O O . TRP A 1 93 ? 13.422 12.945 9.93 1 97.81 93 TRP A O 1
ATOM 709 N N . GLY A 1 94 ? 14.141 13.32 7.84 1 98.06 94 GLY A N 1
ATOM 710 C CA . GLY A 1 94 ? 12.781 13.344 7.316 1 98.06 94 GLY A CA 1
ATOM 711 C C . GLY A 1 94 ? 12.047 12.039 7.516 1 98.06 94 GLY A C 1
ATOM 712 O O . GLY A 1 94 ? 10.875 12.031 7.906 1 98.06 94 GLY A O 1
ATOM 713 N N . GLU A 1 95 ? 12.727 11 7.281 1 98.12 95 GLU A N 1
ATOM 714 C CA . GLU A 1 95 ? 12.109 9.695 7.48 1 98.12 95 GLU A CA 1
ATOM 715 C C . GLU A 1 95 ? 11.773 9.461 8.953 1 98.12 95 GLU A C 1
ATOM 717 O O . GLU A 1 95 ? 10.711 8.922 9.273 1 98.12 95 GLU A O 1
ATOM 722 N N . VAL A 1 96 ? 12.672 9.836 9.781 1 98.25 96 VAL A N 1
ATOM 723 C CA . VAL A 1 96 ? 12.422 9.688 11.211 1 98.25 96 VAL A CA 1
ATOM 724 C C . VAL A 1 96 ? 11.188 10.484 11.609 1 98.25 96 VAL A C 1
ATOM 726 O O . 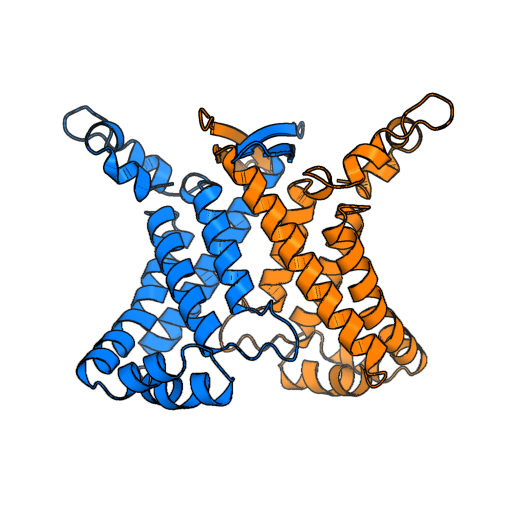VAL A 1 96 ? 10.289 9.969 12.273 1 98.25 96 VAL A O 1
ATOM 729 N N . LEU A 1 97 ? 11.133 11.727 11.164 1 98.5 97 LEU A N 1
ATOM 730 C CA . LEU A 1 97 ? 10.039 12.617 11.547 1 98.5 97 LEU A CA 1
ATOM 731 C C . LEU A 1 97 ? 8.727 12.141 10.938 1 98.5 97 LEU A C 1
ATOM 733 O O . LEU A 1 97 ? 7.688 12.156 11.609 1 98.5 97 LEU A O 1
ATOM 737 N N . ILE A 1 98 ? 8.75 11.734 9.703 1 98.31 98 ILE A N 1
ATOM 738 C CA . ILE A 1 98 ? 7.559 11.195 9.055 1 98.31 98 ILE A CA 1
ATOM 739 C C . ILE A 1 98 ? 7.086 9.953 9.797 1 98.31 98 ILE A C 1
ATOM 741 O O . ILE A 1 98 ? 5.902 9.82 10.125 1 98.31 98 ILE A O 1
ATOM 745 N N . GLY A 1 99 ? 8.039 9.047 10.023 1 98.38 99 GLY A N 1
ATOM 746 C CA . GLY A 1 99 ? 7.703 7.82 10.734 1 98.38 99 GLY A CA 1
ATOM 747 C C . GLY A 1 99 ? 7.082 8.07 12.094 1 98.38 99 GLY A C 1
ATOM 748 O O . GLY A 1 99 ? 6.035 7.5 12.414 1 98.38 99 GLY A O 1
ATOM 749 N N . LEU A 1 100 ? 7.672 8.891 12.883 1 98.25 100 LEU A N 1
ATOM 750 C CA . LEU A 1 100 ? 7.164 9.211 14.211 1 98.25 100 LEU A CA 1
ATOM 751 C C . LEU A 1 100 ? 5.785 9.859 14.117 1 98.25 100 LEU A C 1
ATOM 753 O O . LEU A 1 100 ? 4.883 9.516 14.891 1 98.25 100 LEU A O 1
ATOM 757 N N . GLY A 1 101 ? 5.629 10.781 13.234 1 97.81 101 GLY A N 1
ATOM 758 C CA . GLY A 1 101 ? 4.344 11.422 13.031 1 97.81 101 GLY A CA 1
ATOM 759 C C . GLY A 1 101 ? 3.23 10.453 12.695 1 97.81 101 GLY A C 1
ATOM 760 O O . GLY A 1 101 ? 2.123 10.555 13.234 1 97.81 101 GLY A O 1
ATOM 761 N N . LEU A 1 102 ? 3.51 9.539 11.898 1 98.12 102 LEU A N 1
ATOM 762 C CA . LEU A 1 102 ? 2.504 8.562 11.492 1 98.12 102 LEU A CA 1
ATOM 763 C C . LEU A 1 102 ? 2.191 7.598 12.633 1 98.12 102 LEU A C 1
ATOM 765 O O . LEU A 1 102 ? 1.038 7.207 12.82 1 98.12 102 LEU A O 1
ATOM 769 N N . ILE A 1 103 ? 3.203 7.207 13.336 1 98 103 ILE A N 1
ATOM 770 C CA . ILE A 1 103 ? 2.996 6.254 14.422 1 98 103 ILE A CA 1
ATOM 771 C C . ILE A 1 103 ? 2.123 6.879 15.508 1 98 103 ILE A C 1
ATOM 773 O O . ILE A 1 103 ? 1.153 6.27 15.961 1 98 103 ILE A O 1
ATOM 777 N N . VAL A 1 104 ? 2.375 8.094 15.859 1 97.5 104 VAL A N 1
ATOM 778 C CA . VAL A 1 104 ? 1.639 8.734 16.953 1 97.5 104 VAL A CA 1
ATOM 779 C C . VAL A 1 104 ? 0.355 9.359 16.406 1 97.5 104 VAL A C 1
ATOM 781 O O . VAL A 1 104 ? -0.554 9.688 17.172 1 97.5 104 VAL A O 1
ATOM 784 N N . GLY A 1 105 ? 0.3 9.531 15.109 1 96.62 105 GLY A N 1
ATOM 785 C CA . GLY A 1 105 ? -0.853 10.172 14.492 1 96.62 105 GLY A CA 1
ATOM 786 C C . GLY A 1 105 ? -0.903 11.672 14.719 1 96.62 105 GLY A C 1
ATOM 787 O O . GLY A 1 105 ? -1.942 12.211 15.102 1 96.62 105 GLY A O 1
ATOM 788 N N . ALA A 1 106 ? 0.2 12.297 14.602 1 96 106 ALA A N 1
ATOM 789 C CA . ALA A 1 106 ? 0.315 13.75 14.727 1 96 106 ALA A CA 1
ATOM 790 C C . ALA A 1 106 ? 0.81 14.375 13.422 1 96 106 ALA A C 1
ATOM 792 O O . ALA A 1 106 ? 1.827 13.953 12.875 1 96 106 ALA A O 1
ATOM 793 N N . PHE A 1 107 ? 0.086 15.438 13 1 96.19 107 PHE A N 1
ATOM 794 C CA . PHE A 1 107 ? 0.411 16.062 11.727 1 96.19 107 PHE A CA 1
ATOM 795 C C . PHE A 1 107 ? 0.494 15.031 10.617 1 96.19 107 PHE A C 1
ATOM 797 O O . PHE A 1 107 ? 1.453 15.016 9.836 1 96.19 107 PHE A O 1
ATOM 804 N N . THR A 1 108 ? -0.453 14.156 10.648 1 95.75 108 THR A N 1
ATOM 805 C CA . THR A 1 108 ? -0.425 12.977 9.789 1 95.75 108 THR A CA 1
ATOM 806 C C . THR A 1 108 ? -0.501 13.375 8.32 1 95.75 108 THR A C 1
ATOM 808 O O . THR A 1 108 ? 0.214 12.82 7.484 1 95.75 108 THR A O 1
ATOM 811 N N . ARG A 1 109 ? -1.306 14.328 7.961 1 94.56 109 ARG A N 1
ATOM 812 C CA . ARG A 1 109 ? -1.41 14.742 6.566 1 94.56 109 ARG A CA 1
ATOM 813 C C . ARG A 1 109 ? -0.097 15.344 6.074 1 94.56 109 ARG A C 1
ATOM 815 O O . ARG A 1 109 ? 0.313 15.094 4.938 1 94.56 109 ARG A O 1
ATOM 822 N N . LEU A 1 110 ? 0.504 16.094 6.918 1 95.75 110 LEU A N 1
ATOM 823 C CA . LEU A 1 110 ? 1.8 16.672 6.57 1 95.75 110 LEU A CA 1
ATOM 824 C C . LEU A 1 110 ? 2.844 15.578 6.379 1 95.75 110 LEU A C 1
ATOM 826 O O . LEU A 1 110 ? 3.572 15.57 5.383 1 95.75 110 LEU A O 1
ATOM 830 N N . ALA A 1 111 ? 2.912 14.719 7.348 1 97.56 111 ALA A N 1
ATOM 831 C CA . ALA A 1 111 ? 3.84 13.594 7.266 1 97.56 111 ALA A CA 1
ATOM 832 C C . ALA A 1 111 ? 3.598 12.773 6.004 1 97.56 111 ALA A C 1
ATOM 834 O O . ALA A 1 111 ? 4.543 12.43 5.293 1 97.56 111 ALA A O 1
ATOM 835 N N . ALA A 1 112 ? 2.387 12.516 5.746 1 97.31 112 ALA A N 1
ATOM 836 C CA . ALA A 1 112 ? 2.031 11.711 4.574 1 97.31 112 ALA A CA 1
ATOM 837 C C . ALA A 1 112 ? 2.41 12.43 3.285 1 97.31 112 ALA A C 1
ATOM 839 O O . ALA A 1 112 ? 2.846 11.805 2.318 1 97.31 112 ALA A O 1
ATOM 840 N N . PHE A 1 113 ? 2.225 13.711 3.232 1 96.5 113 PHE A N 1
ATOM 841 C CA . PHE A 1 113 ? 2.572 14.484 2.051 1 96.5 113 PHE A CA 1
ATOM 842 C C . PHE A 1 113 ? 4.066 14.391 1.759 1 96.5 113 PHE A C 1
ATOM 844 O O . PHE A 1 113 ? 4.465 14.086 0.632 1 96.5 113 PHE A O 1
ATOM 851 N N . PHE A 1 114 ? 4.844 14.617 2.742 1 97.69 114 PHE A N 1
ATOM 852 C CA . PHE A 1 114 ? 6.289 14.578 2.535 1 97.69 114 PHE A CA 1
ATOM 853 C C . PHE A 1 114 ? 6.766 13.156 2.281 1 97.69 114 PHE A C 1
ATOM 855 O O . PHE A 1 114 ? 7.719 12.938 1.53 1 97.69 114 PHE A O 1
ATOM 862 N N . GLY A 1 115 ? 6.098 12.195 2.943 1 98.06 115 GLY A N 1
ATOM 863 C CA . GLY A 1 115 ? 6.379 10.805 2.611 1 98.06 115 GLY A CA 1
ATOM 864 C C . GLY A 1 115 ? 6.094 10.469 1.158 1 98.06 115 GLY A C 1
ATOM 865 O O . GLY A 1 115 ? 6.93 9.867 0.481 1 98.06 115 GLY A O 1
ATOM 866 N N . ALA A 1 116 ? 4.949 10.906 0.692 1 97.88 116 ALA A N 1
ATOM 867 C CA . ALA A 1 116 ? 4.586 10.688 -0.706 1 97.88 116 ALA A CA 1
ATOM 868 C C . ALA A 1 116 ? 5.57 11.383 -1.642 1 97.88 116 ALA A C 1
ATOM 870 O O . ALA A 1 116 ? 5.949 10.836 -2.676 1 97.88 116 ALA A O 1
ATOM 871 N N . PHE A 1 117 ? 5.91 12.594 -1.241 1 98 117 PHE A N 1
ATOM 872 C CA . PHE A 1 117 ? 6.863 13.359 -2.031 1 98 117 PHE A CA 1
ATOM 873 C C . PHE A 1 117 ? 8.195 12.625 -2.137 1 98 117 PHE A C 1
ATOM 875 O O . PHE A 1 117 ? 8.773 12.523 -3.223 1 98 117 PHE A O 1
ATOM 882 N N . MET A 1 118 ? 8.68 12.141 -1.054 1 97.81 118 MET A N 1
ATOM 883 C CA . MET A 1 118 ? 9.93 11.391 -1.043 1 97.81 118 MET A CA 1
ATOM 884 C C . MET A 1 118 ? 9.812 10.133 -1.903 1 97.81 118 MET A C 1
ATOM 886 O O . MET A 1 118 ? 10.711 9.828 -2.688 1 97.81 118 MET A O 1
ATOM 890 N N . MET A 1 119 ? 8.695 9.477 -1.775 1 97.62 119 MET A N 1
ATOM 891 C CA . MET A 1 119 ? 8.523 8.25 -2.557 1 97.62 119 MET A CA 1
ATOM 892 C C . MET A 1 119 ? 8.422 8.57 -4.047 1 97.62 119 MET A C 1
ATOM 894 O O . MET A 1 119 ? 8.867 7.777 -4.883 1 97.62 119 MET A O 1
ATOM 898 N N . LEU A 1 120 ? 7.848 9.695 -4.398 1 97.5 120 LEU A N 1
ATOM 899 C CA . LEU A 1 120 ? 7.812 10.125 -5.793 1 97.5 120 LEU A CA 1
ATOM 900 C C . LEU A 1 120 ? 9.219 10.297 -6.344 1 97.5 120 LEU A C 1
ATOM 902 O O . LEU A 1 120 ? 9.516 9.852 -7.461 1 97.5 120 LEU A O 1
ATOM 906 N N . LEU A 1 121 ? 10.078 10.922 -5.582 1 96.81 121 LEU A N 1
ATOM 907 C CA . LEU A 1 121 ? 11.461 11.117 -6.016 1 96.81 121 LEU A CA 1
ATOM 908 C C . LEU A 1 121 ? 12.172 9.781 -6.164 1 96.81 121 LEU A C 1
ATOM 910 O O . LEU A 1 121 ? 12.906 9.562 -7.133 1 96.81 121 LEU A O 1
ATOM 914 N N . PHE A 1 122 ? 11.969 8.922 -5.164 1 96.25 122 PHE A N 1
ATOM 915 C CA . PHE A 1 122 ? 12.57 7.598 -5.262 1 96.25 122 PHE A CA 1
ATOM 916 C C . PHE A 1 122 ? 12.023 6.844 -6.469 1 96.25 122 PHE A C 1
ATOM 918 O O . PHE A 1 122 ? 12.742 6.082 -7.113 1 96.25 122 PHE A O 1
ATOM 925 N N . TYR A 1 123 ? 10.766 7 -6.766 1 96.38 123 TYR A N 1
ATOM 926 C CA . TYR A 1 123 ? 10.172 6.355 -7.934 1 96.38 123 TYR A CA 1
ATOM 927 C C . TYR A 1 123 ? 10.844 6.828 -9.219 1 96.38 123 TYR A C 1
ATOM 929 O O . TYR A 1 123 ? 11.172 6.02 -10.086 1 96.38 123 TYR A O 1
ATOM 937 N N . LEU A 1 124 ? 11.047 8.086 -9.336 1 96.56 124 LEU A N 1
ATOM 938 C CA . LEU A 1 124 ? 11.695 8.641 -10.523 1 96.56 124 LEU A CA 1
ATOM 939 C C . LEU A 1 124 ? 13.164 8.227 -10.594 1 96.56 124 LEU A C 1
ATOM 941 O O . LEU A 1 124 ? 13.703 8.031 -11.68 1 96.56 124 LEU A O 1
ATOM 945 N N . GLY A 1 125 ? 13.812 8.141 -9.477 1 96 125 GLY A N 1
ATOM 946 C CA . GLY A 1 125 ? 15.195 7.695 -9.43 1 96 125 GLY A CA 1
ATOM 947 C C . GLY A 1 125 ? 15.359 6.219 -9.727 1 96 125 GLY A C 1
ATOM 948 O O . GLY A 1 125 ? 16.344 5.809 -10.344 1 96 125 GLY A O 1
ATOM 949 N N . ASN A 1 126 ? 14.367 5.492 -9.25 1 95 126 ASN A N 1
ATOM 950 C CA . ASN A 1 126 ? 14.375 4.047 -9.438 1 95 126 ASN A CA 1
ATOM 951 C C . ASN A 1 126 ? 13.477 3.629 -10.602 1 95 126 ASN A C 1
ATOM 953 O O . ASN A 1 126 ? 12.828 2.588 -10.547 1 95 126 ASN A O 1
ATOM 957 N N . TRP A 1 127 ? 13.305 4.289 -11.633 1 90.19 127 TRP A N 1
ATOM 958 C CA . TRP A 1 127 ? 12.367 4.293 -12.75 1 90.19 127 TRP A CA 1
ATOM 959 C C . TRP A 1 127 ? 12.367 2.943 -13.461 1 90.19 127 TRP A C 1
ATOM 961 O O . TRP A 1 127 ? 11.359 2.549 -14.055 1 90.19 127 TRP A O 1
ATOM 971 N N . ASP A 1 128 ? 13.32 1.956 -13.273 1 83.94 128 ASP A N 1
ATOM 972 C CA . ASP A 1 128 ? 13.422 0.716 -14.039 1 83.94 128 ASP A CA 1
ATOM 973 C C . ASP A 1 128 ? 12.047 0.083 -14.242 1 83.94 128 ASP A C 1
ATOM 975 O O . ASP A 1 128 ? 11.578 -0.682 -13.398 1 83.94 128 ASP A O 1
ATOM 979 N N . ILE A 1 129 ? 11.398 0.423 -15.445 1 79 129 ILE A N 1
ATOM 980 C CA . ILE A 1 129 ? 10.016 0.037 -15.68 1 79 129 ILE A CA 1
ATOM 981 C C . ILE A 1 129 ? 9.969 -1.159 -16.625 1 79 129 ILE A C 1
ATOM 983 O O . ILE A 1 129 ? 8.891 -1.537 -17.109 1 79 129 ILE A O 1
ATOM 987 N N . ALA A 1 130 ? 11.109 -1.708 -16.906 1 74.44 130 ALA A N 1
ATOM 988 C CA . ALA A 1 130 ? 11.133 -2.877 -17.781 1 74.44 130 ALA A CA 1
ATOM 989 C C . ALA A 1 130 ? 10.266 -4 -17.219 1 74.44 130 ALA A C 1
ATOM 991 O O . ALA A 1 130 ? 9.688 -4.777 -17.984 1 74.44 130 ALA A O 1
ATOM 992 N N . HIS A 1 131 ? 10.117 -4.043 -15.938 1 72.06 131 HIS A N 1
ATOM 993 C CA . HIS A 1 131 ? 9.352 -5.125 -15.328 1 72.06 131 HIS A CA 1
ATOM 994 C C . HIS A 1 131 ? 8.031 -4.609 -14.766 1 72.06 131 HIS A C 1
ATOM 996 O O . HIS A 1 131 ? 7.398 -5.281 -13.945 1 72.06 131 HIS A O 1
ATOM 1002 N N . GLY A 1 132 ? 7.695 -3.357 -15.273 1 83.06 132 GLY A N 1
ATOM 1003 C CA . GLY A 1 132 ? 6.418 -2.809 -14.844 1 83.06 132 GLY A CA 1
ATOM 1004 C C . GLY A 1 132 ? 6.523 -1.393 -14.312 1 83.06 132 GLY A C 1
ATOM 1005 O O . GLY A 1 132 ? 7.574 -0.992 -13.805 1 83.06 132 GLY A O 1
ATOM 1006 N N . TYR A 1 133 ? 5.43 -0.739 -14.359 1 87.31 133 TYR A N 1
ATOM 1007 C CA . TYR A 1 133 ? 5.406 0.657 -13.938 1 87.31 133 TYR A CA 1
ATOM 1008 C C . TYR A 1 133 ? 5.215 0.771 -12.43 1 87.31 133 TYR A C 1
ATOM 1010 O O . TYR A 1 133 ? 5.512 1.812 -11.836 1 87.31 133 TYR A O 1
ATOM 1018 N N . ILE A 1 134 ? 4.648 -0.302 -11.867 1 90.38 134 ILE A N 1
ATOM 1019 C CA . ILE A 1 134 ? 4.375 -0.267 -10.438 1 90.38 134 ILE A CA 1
ATOM 1020 C C . ILE A 1 134 ? 5.492 -0.978 -9.68 1 90.38 134 ILE A C 1
ATOM 1022 O O . ILE A 1 134 ? 5.668 -2.191 -9.812 1 90.38 134 ILE A O 1
ATOM 1026 N N . ASN A 1 135 ? 6.262 -0.193 -9 1 90.12 135 ASN A N 1
ATOM 1027 C CA . ASN A 1 135 ? 7.266 -0.76 -8.102 1 90.12 135 ASN A CA 1
ATOM 1028 C C . ASN A 1 135 ? 6.992 -0.384 -6.652 1 90.12 135 ASN A C 1
ATOM 1030 O O . ASN A 1 135 ? 5.945 0.186 -6.34 1 90.12 135 ASN A O 1
ATOM 1034 N N . GLY A 1 136 ? 7.84 -0.766 -5.809 1 91.75 136 GLY A N 1
ATOM 1035 C CA . GLY A 1 136 ? 7.641 -0.525 -4.387 1 91.75 136 GLY A CA 1
ATOM 1036 C C . GLY A 1 136 ? 7.504 0.946 -4.043 1 91.75 136 GLY A C 1
ATOM 1037 O O . GLY A 1 136 ? 6.703 1.315 -3.182 1 91.75 136 GLY A O 1
ATOM 1038 N N . ASP A 1 137 ? 8.281 1.791 -4.715 1 94.94 137 ASP A N 1
ATOM 1039 C CA . ASP A 1 137 ? 8.227 3.227 -4.449 1 94.94 137 ASP A CA 1
ATOM 1040 C C . ASP A 1 137 ? 6.863 3.805 -4.816 1 94.94 137 ASP A C 1
ATOM 1042 O O . ASP A 1 137 ? 6.297 4.594 -4.062 1 94.94 137 ASP A O 1
ATOM 1046 N N . PHE A 1 138 ? 6.406 3.43 -5.973 1 95.44 138 PHE A N 1
ATOM 1047 C CA . PHE A 1 138 ? 5.098 3.895 -6.422 1 95.44 138 PHE A CA 1
ATOM 1048 C C . PHE A 1 138 ? 4.004 3.447 -5.457 1 95.44 138 PHE A C 1
ATOM 1050 O O . PHE A 1 138 ? 3.121 4.23 -5.105 1 95.44 138 PHE A O 1
ATOM 1057 N N . ALA A 1 139 ? 4.055 2.225 -5.074 1 95.12 139 ALA A N 1
ATOM 1058 C CA . ALA A 1 139 ? 3.068 1.678 -4.148 1 95.12 139 ALA A CA 1
ATOM 1059 C C . ALA A 1 139 ? 3.066 2.445 -2.83 1 95.12 139 ALA A C 1
ATOM 1061 O O . ALA A 1 139 ? 2.008 2.836 -2.334 1 95.12 139 ALA A O 1
ATOM 1062 N N . TYR A 1 140 ? 4.211 2.646 -2.289 1 97 140 TYR A N 1
ATOM 1063 C CA . TYR A 1 140 ? 4.301 3.383 -1.035 1 97 140 TYR A CA 1
ATOM 1064 C C . TYR A 1 140 ? 3.773 4.805 -1.197 1 97 140 TYR A C 1
ATOM 1066 O O . TYR A 1 140 ? 3.143 5.348 -0.286 1 97 140 TYR A O 1
ATOM 1074 N N . MET A 1 141 ? 4.094 5.41 -2.365 1 97.56 141 MET A N 1
ATOM 1075 C CA . MET A 1 141 ? 3.59 6.754 -2.631 1 97.56 141 MET A CA 1
ATOM 1076 C C . MET A 1 141 ? 2.068 6.793 -2.541 1 97.56 141 MET A C 1
ATOM 1078 O O . MET A 1 141 ? 1.503 7.645 -1.856 1 97.56 141 MET A O 1
ATOM 1082 N N . LEU A 1 142 ? 1.485 5.816 -3.158 1 97.06 142 LEU A N 1
ATOM 1083 C CA . LEU A 1 142 ? 0.027 5.797 -3.189 1 97.06 142 LEU A CA 1
ATOM 1084 C C . LEU A 1 142 ? -0.543 5.492 -1.81 1 97.06 142 LEU A C 1
ATOM 1086 O O . LEU A 1 142 ? -1.596 6.012 -1.437 1 97.06 142 LEU A O 1
ATOM 1090 N N . VAL A 1 143 ? 0.113 4.652 -1.093 1 97.38 143 VAL A N 1
ATOM 1091 C CA . VAL A 1 143 ? -0.337 4.352 0.262 1 97.38 143 VAL A CA 1
ATOM 1092 C C . VAL A 1 143 ? -0.261 5.609 1.124 1 97.38 143 VAL A C 1
ATOM 1094 O O . VAL A 1 143 ? -1.187 5.906 1.884 1 97.38 143 VAL A O 1
ATOM 1097 N N . PHE A 1 144 ? 0.812 6.359 1.016 1 97.81 144 PHE A N 1
ATOM 1098 C CA . PHE A 1 144 ? 0.923 7.617 1.745 1 97.81 144 PHE A CA 1
ATOM 1099 C C . PHE A 1 144 ? -0.233 8.547 1.399 1 97.81 144 PHE A C 1
ATOM 1101 O O . PHE A 1 144 ? -0.858 9.125 2.291 1 97.81 144 PHE A O 1
ATOM 1108 N N . LEU A 1 145 ? -0.518 8.688 0.156 1 96.19 145 LEU A N 1
ATOM 1109 C CA . LEU A 1 145 ? -1.597 9.562 -0.286 1 96.19 145 LEU A CA 1
ATOM 1110 C C . LEU A 1 145 ? -2.943 9.078 0.239 1 96.19 145 LEU A C 1
ATOM 1112 O O . LEU A 1 145 ? -3.797 9.883 0.615 1 96.19 145 LEU A O 1
ATOM 1116 N N . SER A 1 146 ? -3.082 7.824 0.266 1 95.94 146 SER A N 1
ATOM 1117 C CA . SER A 1 146 ? -4.312 7.246 0.795 1 95.94 146 SER A CA 1
ATOM 1118 C C . SER A 1 146 ? -4.465 7.531 2.285 1 95.94 146 SER A C 1
ATOM 1120 O O . SER A 1 146 ? -5.543 7.91 2.744 1 95.94 146 SER A O 1
ATOM 1122 N N . VAL A 1 147 ? -3.404 7.348 2.982 1 95.56 147 VAL A N 1
ATOM 1123 C CA . VAL A 1 147 ? -3.406 7.613 4.418 1 95.56 147 VAL A CA 1
ATOM 1124 C C . VAL A 1 147 ? -3.812 9.062 4.68 1 95.56 147 VAL A C 1
ATOM 1126 O O . VAL A 1 147 ? -4.594 9.336 5.59 1 95.56 147 VAL A O 1
ATOM 1129 N N . ALA A 1 148 ? -3.314 9.961 3.893 1 93 148 ALA A N 1
ATOM 1130 C CA . ALA A 1 148 ? -3.689 11.375 4.004 1 93 148 ALA A CA 1
ATOM 1131 C C . ALA A 1 148 ? -5.176 11.57 3.713 1 93 148 ALA A C 1
ATOM 1133 O O . ALA A 1 148 ? -5.875 12.258 4.461 1 93 148 ALA A O 1
ATOM 1134 N N . ALA A 1 149 ? -5.676 10.914 2.74 1 90.5 149 ALA A N 1
ATOM 1135 C CA . ALA A 1 149 ? -7.055 11.078 2.291 1 90.5 149 ALA A CA 1
ATOM 1136 C C . ALA A 1 149 ? -8.039 10.484 3.293 1 90.5 149 ALA A C 1
ATOM 1138 O O . ALA A 1 149 ? -9.148 10.992 3.467 1 90.5 149 ALA A O 1
ATOM 1139 N N . PHE A 1 150 ? -7.637 9.422 3.934 1 91.25 150 PHE A N 1
ATOM 1140 C CA . PHE A 1 150 ? -8.508 8.703 4.855 1 91.25 150 PHE A CA 1
ATOM 1141 C C . PHE A 1 150 ? -8.586 9.43 6.195 1 91.25 150 PHE A C 1
ATOM 1143 O O . PHE A 1 150 ? -9.406 9.078 7.047 1 91.25 150 PHE A O 1
ATOM 1150 N N . GLY A 1 151 ? -7.727 10.477 6.406 1 89.88 151 GLY A N 1
ATOM 1151 C CA . GLY A 1 151 ? -7.695 11.117 7.715 1 89.88 151 GLY A CA 1
ATOM 1152 C C . GLY A 1 151 ? -7.238 10.188 8.82 1 89.88 151 GLY A C 1
ATOM 1153 O O . GLY A 1 151 ? -7.809 10.18 9.914 1 89.88 151 GLY A O 1
ATOM 1154 N N . ALA A 1 152 ? -6.266 9.445 8.516 1 88.44 152 ALA A N 1
ATOM 1155 C CA . ALA A 1 152 ? -5.832 8.344 9.375 1 88.44 152 ALA A CA 1
ATOM 1156 C C . ALA A 1 152 ? -5.293 8.859 10.703 1 88.44 152 ALA A C 1
ATOM 1158 O O . ALA A 1 152 ? -5.238 8.125 11.688 1 88.44 152 ALA A O 1
ATOM 1159 N N . GLY A 1 153 ? -4.883 10.031 10.719 1 90.5 153 GLY A N 1
ATOM 1160 C CA . GLY A 1 153 ? -4.355 10.602 11.945 1 90.5 153 GLY A CA 1
ATOM 1161 C C . GLY A 1 153 ? -5.406 10.75 13.031 1 90.5 153 GLY A C 1
ATOM 1162 O O . GLY A 1 153 ? -5.066 10.891 14.211 1 90.5 153 GLY A O 1
ATOM 1163 N N . ARG A 1 154 ? -6.648 10.734 12.695 1 90.88 154 ARG A N 1
ATOM 1164 C CA . ARG A 1 154 ? -7.746 10.891 13.641 1 90.88 154 ARG A CA 1
ATOM 1165 C C . ARG A 1 154 ? -8.125 9.547 14.266 1 90.88 154 ARG A C 1
ATOM 1167 O O . ARG A 1 154 ? -8.859 9.5 15.258 1 90.88 154 ARG A O 1
ATOM 1174 N N . ILE A 1 155 ? -7.637 8.508 13.594 1 92.94 155 ILE A N 1
ATOM 1175 C CA . ILE A 1 155 ? -7.922 7.172 14.094 1 92.94 155 ILE A CA 1
ATOM 1176 C C . ILE A 1 155 ? -6.887 6.777 15.148 1 92.94 155 ILE A C 1
ATOM 1178 O O . ILE A 1 155 ? -5.762 6.402 14.805 1 92.94 155 ILE A O 1
ATOM 1182 N N . LEU A 1 156 ? -7.312 6.891 16.422 1 94.12 156 LEU A N 1
ATOM 1183 C CA . LEU A 1 156 ? -6.426 6.594 17.531 1 94.12 156 LEU A CA 1
ATOM 1184 C C . LEU A 1 156 ? -5.105 7.344 17.406 1 94.12 156 LEU A C 1
ATOM 1186 O O . LEU A 1 156 ? -4.035 6.777 17.641 1 94.12 156 LEU A O 1
ATOM 1190 N N . GLY A 1 157 ? -5.152 8.516 16.906 1 93.38 157 GLY A N 1
ATOM 1191 C CA . GLY A 1 157 ? -4.008 9.383 16.688 1 93.38 157 GLY A CA 1
ATOM 1192 C C . GLY A 1 157 ? -4.129 10.711 17.406 1 93.38 157 GLY A C 1
ATOM 1193 O O . GLY A 1 157 ? -5.219 11.102 17.828 1 93.38 157 GLY A O 1
ATOM 1194 N N . LEU A 1 158 ? -3.086 11.422 17.547 1 94.06 158 LEU A N 1
ATOM 1195 C CA . LEU A 1 158 ? -3.023 12.656 18.328 1 94.06 158 LEU A CA 1
ATOM 1196 C C . LEU A 1 158 ? -3.664 13.812 17.562 1 94.06 158 LEU A C 1
ATOM 1198 O O . LEU A 1 158 ? -3.938 14.867 18.125 1 94.06 158 LEU A O 1
ATOM 1202 N N . ASP A 1 159 ? -3.877 13.602 16.297 1 92.25 159 ASP A N 1
ATOM 1203 C CA . ASP A 1 159 ? -4.453 14.688 15.516 1 92.25 159 ASP A CA 1
ATOM 1204 C C . ASP A 1 159 ? -5.82 15.094 16.062 1 92.25 159 ASP A C 1
ATOM 1206 O O . ASP A 1 159 ? -6.191 16.266 16 1 92.25 159 ASP A O 1
ATOM 1210 N N . THR A 1 160 ? -6.539 14.141 16.578 1 88.06 160 THR A N 1
ATOM 1211 C CA . THR A 1 160 ? -7.844 14.43 17.156 1 88.06 160 THR A CA 1
ATOM 1212 C C . THR A 1 160 ? -7.703 15.398 18.328 1 88.06 160 THR A C 1
ATOM 1214 O O . THR A 1 160 ? -8.492 16.344 18.469 1 88.06 160 THR A O 1
ATOM 1217 N N . TYR A 1 161 ? -6.727 15.258 19.109 1 88.88 161 TYR A N 1
ATOM 1218 C CA . TYR A 1 161 ? -6.512 16.094 20.297 1 88.88 161 TYR A CA 1
ATOM 1219 C C . TYR A 1 161 ? -5.93 17.438 19.906 1 88.88 161 TYR A C 1
ATOM 1221 O O . TYR A 1 161 ? -6.312 18.469 20.484 1 88.88 161 TYR A O 1
ATOM 1229 N N . ILE A 1 162 ? -5.094 17.375 18.984 1 88.06 162 ILE A N 1
ATOM 1230 C CA . ILE A 1 162 ? -4.48 18.625 18.547 1 88.06 162 ILE A CA 1
ATOM 1231 C C . ILE A 1 162 ? -5.539 19.531 17.922 1 88.06 162 ILE A C 1
ATOM 1233 O O . ILE A 1 162 ? -5.551 20.734 18.156 1 88.06 162 ILE A O 1
ATOM 1237 N N . GLU A 1 163 ? -6.402 18.984 17.188 1 86.12 163 GLU A N 1
ATOM 1238 C CA . GLU A 1 163 ? -7.449 19.75 16.516 1 86.12 163 GLU A CA 1
ATOM 1239 C C . GLU A 1 163 ? -8.414 20.375 17.531 1 86.12 163 GLU A C 1
ATOM 1241 O O . GLU A 1 163 ? -8.977 21.438 17.281 1 86.12 163 GLU A O 1
ATOM 1246 N N . ARG A 1 164 ? -8.547 19.766 18.656 1 84.19 164 ARG A N 1
ATOM 1247 C CA . ARG A 1 164 ? -9.5 20.203 19.672 1 84.19 164 ARG A CA 1
ATOM 1248 C C . ARG A 1 164 ? -8.836 21.125 20.688 1 84.19 164 ARG A C 1
ATOM 1250 O O . ARG A 1 164 ? -9.5 21.672 21.578 1 84.19 164 ARG A O 1
ATOM 1257 N N . TYR A 1 165 ? -7.594 21.188 20.531 1 84.5 165 TYR A N 1
ATOM 1258 C CA . TYR A 1 165 ? -6.883 22.047 21.469 1 84.5 165 TYR A CA 1
ATOM 1259 C C . TYR A 1 165 ? -7.355 23.484 21.344 1 84.5 165 TYR A C 1
ATOM 1261 O O . TYR A 1 165 ? -7.449 24.031 20.234 1 84.5 165 TYR A O 1
ATOM 1269 N N . GLU A 1 166 ? -7.75 24.031 22.438 1 84.31 166 GLU A N 1
ATOM 1270 C CA . GLU A 1 166 ? -8.344 25.375 22.422 1 84.31 166 GLU A CA 1
ATOM 1271 C C . GLU A 1 166 ? -7.273 26.453 22.594 1 84.31 166 GLU A C 1
ATOM 1273 O O . GLU A 1 166 ? -6.387 26.328 23.453 1 84.31 166 GLU A O 1
ATOM 1278 N N . VAL A 1 167 ? -7.215 27.25 21.656 1 77.62 167 VAL A N 1
ATOM 1279 C CA . VAL A 1 167 ? -6.406 28.453 21.719 1 77.62 167 VAL A CA 1
ATOM 1280 C C . VAL A 1 167 ? -7.312 29.688 21.75 1 77.62 167 VAL A C 1
ATOM 1282 O O . VAL A 1 167 ? -8.023 29.953 20.766 1 77.62 167 VAL A O 1
ATOM 1285 N N . GLY A 1 168 ? -7.219 30.5 22.812 1 83.38 168 GLY A N 1
ATOM 1286 C CA . GLY A 1 168 ? -8.047 31.688 22.953 1 83.38 168 GLY A CA 1
ATOM 1287 C C . GLY A 1 168 ? -9.531 31.375 23 1 83.38 168 GLY A C 1
ATOM 1288 O O . GLY A 1 168 ? -10.344 32.125 22.438 1 83.38 168 GLY A O 1
ATOM 1289 N N . GLY A 1 169 ? -9.93 30.156 23.344 1 78.56 169 GLY A N 1
ATOM 1290 C CA . GLY A 1 169 ? -11.32 29.766 23.5 1 78.56 169 GLY A CA 1
ATOM 1291 C C . GLY A 1 169 ? -11.891 29.047 22.297 1 78.56 169 GLY A C 1
ATOM 1292 O O . GLY A 1 169 ? -13.047 28.641 22.312 1 78.56 169 GLY A O 1
ATOM 1293 N N . ARG A 1 170 ? -11.102 29.172 21.281 1 84.62 170 ARG A N 1
ATOM 1294 C CA . ARG A 1 170 ? -11.508 28.469 20.062 1 84.62 170 ARG A CA 1
ATOM 1295 C C . ARG A 1 170 ? -10.578 27.297 19.766 1 84.62 170 ARG A C 1
ATOM 1297 O O . ARG A 1 170 ? -9.406 27.312 20.156 1 84.62 170 ARG A O 1
ATOM 1304 N N . SER A 1 171 ? -11.133 26.266 19.156 1 81.38 171 SER A N 1
ATOM 1305 C CA . SER A 1 171 ? -10.289 25.141 18.766 1 81.38 171 SER A CA 1
ATOM 1306 C C . SER A 1 171 ? -9.203 25.578 17.797 1 81.38 171 SER A C 1
ATOM 1308 O O . SER A 1 171 ? -9.344 26.594 17.109 1 81.38 171 SER A O 1
ATOM 1310 N N . LEU A 1 172 ? -8.148 24.891 17.797 1 81.38 172 LEU A N 1
ATOM 1311 C CA . LEU A 1 172 ? -7 25.219 16.953 1 81.38 172 LEU A CA 1
ATOM 1312 C C . LEU A 1 172 ? -7.414 25.344 15.5 1 81.38 172 LEU A C 1
ATOM 1314 O O . LEU A 1 172 ? -6.973 26.266 14.805 1 81.38 172 LEU A O 1
ATOM 1318 N N . VAL A 1 173 ? -8.258 24.469 15.008 1 82.12 173 VAL A N 1
ATOM 1319 C CA . VAL A 1 173 ? -8.641 24.469 13.602 1 82.12 173 VAL A CA 1
ATOM 1320 C C . VAL A 1 173 ? -9.57 25.641 13.32 1 82.12 173 VAL A C 1
ATOM 1322 O O . VAL A 1 173 ? -9.555 26.203 12.219 1 82.12 173 VAL A O 1
ATOM 1325 N N . GLU A 1 174 ? -10.312 26.031 14.289 1 83.19 174 GLU A N 1
ATOM 1326 C CA . GLU A 1 174 ? -11.195 27.188 14.148 1 83.19 174 GLU A CA 1
ATOM 1327 C C . GLU A 1 174 ? -10.391 28.484 14.117 1 83.19 174 GLU A C 1
ATOM 1329 O O . GLU A 1 174 ? -10.703 29.406 13.352 1 83.19 174 GLU A O 1
ATOM 1334 N N . ARG A 1 175 ? -9.336 28.516 14.891 1 82.94 175 ARG A N 1
ATOM 1335 C CA . ARG A 1 175 ? -8.508 29.719 14.977 1 82.94 175 ARG A CA 1
ATOM 1336 C C . ARG A 1 175 ? -7.551 29.812 13.797 1 82.94 175 ARG A C 1
ATOM 1338 O O . ARG A 1 175 ? -7.312 30.891 13.258 1 82.94 175 ARG A O 1
ATOM 1345 N N . TYR A 1 176 ? -7.043 28.641 13.469 1 84.62 176 TYR A N 1
ATOM 1346 C CA . TYR A 1 176 ? -6.102 28.562 12.359 1 84.62 176 TYR A CA 1
ATOM 1347 C C . TYR A 1 176 ? -6.566 27.531 11.328 1 84.62 176 TYR A C 1
ATOM 1349 O O . TYR A 1 176 ? -6.16 26.375 11.375 1 84.62 176 TYR A O 1
ATOM 1357 N N . PRO A 1 177 ? -7.344 27.969 10.383 1 80.31 177 PRO A N 1
ATOM 1358 C CA . PRO A 1 177 ? -7.945 27.031 9.422 1 80.31 177 PRO A CA 1
ATOM 1359 C C . PRO A 1 177 ? -6.906 26.281 8.602 1 80.31 177 PRO A C 1
ATOM 1361 O O . PRO A 1 177 ? -7.172 25.172 8.133 1 80.31 177 PRO A O 1
ATOM 1364 N N . TRP A 1 178 ? -5.742 26.953 8.398 1 81.31 178 TRP A N 1
ATOM 1365 C CA . TRP A 1 178 ? -4.695 26.281 7.633 1 81.31 178 TRP A CA 1
ATOM 1366 C C . TRP A 1 178 ? -4.25 25 8.328 1 81.31 178 TRP A C 1
ATOM 1368 O O . TRP A 1 178 ? -3.682 24.109 7.691 1 81.31 178 TRP A O 1
ATOM 1378 N N . ALA A 1 179 ? -4.477 24.828 9.586 1 82.06 179 ALA A N 1
ATOM 1379 C CA . ALA A 1 179 ? -4.094 23.641 10.352 1 82.06 179 ALA A CA 1
ATOM 1380 C C . ALA A 1 179 ? -4.82 22.391 9.852 1 82.06 179 ALA A C 1
ATOM 1382 O O . ALA A 1 179 ? -4.324 21.281 10 1 82.06 179 ALA A O 1
ATOM 1383 N N . SER A 1 180 ? -5.922 22.672 9.273 1 79.38 180 SER A N 1
ATOM 1384 C CA . SER A 1 180 ? -6.707 21.547 8.773 1 79.38 180 SER A CA 1
ATOM 1385 C C . SER A 1 180 ? -6.016 20.875 7.59 1 79.38 180 SER A C 1
ATOM 1387 O O . SER A 1 180 ? -6.285 19.703 7.289 1 79.38 180 SER A O 1
ATOM 1389 N N . TYR A 1 181 ? -5.062 21.594 6.965 1 80.31 181 TYR A N 1
ATOM 1390 C CA . TYR A 1 181 ? -4.316 21.031 5.852 1 80.31 181 TYR A CA 1
ATOM 1391 C C . TYR A 1 181 ? -3.154 20.172 6.352 1 80.31 181 TYR A C 1
ATOM 1393 O O . TYR A 1 181 ? -2.625 19.344 5.609 1 80.31 181 TYR A O 1
ATOM 1401 N N . LEU A 1 182 ? -2.834 20.359 7.586 1 83.56 182 LEU A N 1
ATOM 1402 C CA . LEU A 1 182 ? -1.677 19.672 8.148 1 83.56 182 LEU A CA 1
ATOM 1403 C C . LEU A 1 182 ? -2.113 18.5 9.016 1 83.56 182 LEU A C 1
ATOM 1405 O O . LEU A 1 182 ? -1.35 17.547 9.211 1 83.56 182 LEU A O 1
ATOM 1409 N N . LEU A 1 183 ? -3.299 18.656 9.523 1 82.5 183 LEU A N 1
ATOM 1410 C CA . LEU A 1 183 ? -3.828 17.672 10.453 1 82.5 183 LEU A CA 1
ATOM 1411 C C . LEU A 1 183 ? -4.855 16.766 9.766 1 82.5 183 LEU A C 1
ATOM 1413 O O . LEU A 1 183 ? -5.512 17.188 8.812 1 82.5 183 LEU A O 1
ATOM 1417 N N . GLY A 1 184 ? -4.918 15.492 10.266 1 83.88 184 GLY A N 1
ATOM 1418 C CA . GLY A 1 184 ? -5.941 14.617 9.719 1 83.88 184 GLY A CA 1
ATOM 1419 C C . GLY A 1 184 ? -5.418 13.234 9.367 1 83.88 184 GLY A C 1
ATOM 1420 O O . GLY A 1 184 ? -4.219 13.062 9.141 1 83.88 184 GLY A O 1
ATOM 1421 N N . MET B 1 1 ? -18.734 20.438 -5.094 1 37.47 1 MET B N 1
ATOM 1422 C CA . MET B 1 1 ? -19.156 19.094 -4.688 1 37.47 1 MET B CA 1
ATOM 1423 C C . MET B 1 1 ? -18.906 18.891 -3.199 1 37.47 1 MET B C 1
ATOM 1425 O O . MET B 1 1 ? -17.781 19.062 -2.721 1 37.47 1 MET B O 1
ATOM 1429 N N . SER B 1 2 ? -19.672 19 -2.314 1 49.06 2 SER B N 1
ATOM 1430 C CA . SER B 1 2 ? -19.484 19.156 -0.875 1 49.06 2 SER B CA 1
ATOM 1431 C C . SER B 1 2 ? -18.781 17.938 -0.287 1 49.06 2 SER B C 1
ATOM 1433 O O . SER B 1 2 ? -19.25 16.812 -0.42 1 49.06 2 SER B O 1
ATOM 1435 N N . SER B 1 3 ? -17.531 17.922 -0.322 1 58.75 3 SER B N 1
ATOM 1436 C CA . SER B 1 3 ? -16.781 16.891 0.407 1 58.75 3 SER B CA 1
ATOM 1437 C C . SER B 1 3 ? -17.375 16.688 1.8 1 58.75 3 SER B C 1
ATOM 1439 O O . SER B 1 3 ? -17.547 17.641 2.557 1 58.75 3 SER B O 1
ATOM 1441 N N . GLN B 1 4 ? -18.203 15.609 1.896 1 80.94 4 GLN B N 1
ATOM 1442 C CA . GLN B 1 4 ? -18.781 15.227 3.186 1 80.94 4 GLN B CA 1
ATOM 1443 C C . GLN B 1 4 ? -17.906 14.188 3.889 1 80.94 4 GLN B C 1
ATOM 1445 O O . GLN B 1 4 ? -17.031 13.586 3.266 1 80.94 4 GLN B O 1
ATOM 1450 N N . GLU B 1 5 ? -17.781 14.336 5.125 1 84.56 5 GLU B N 1
ATOM 1451 C CA . GLU B 1 5 ? -17.109 13.336 5.938 1 84.56 5 GLU B CA 1
ATOM 1452 C C . GLU B 1 5 ? -18.078 12.297 6.473 1 84.56 5 GLU B C 1
ATOM 1454 O O . GLU B 1 5 ? -19.234 12.609 6.758 1 84.56 5 GLU B O 1
ATOM 1459 N N . VAL B 1 6 ? -17.609 11.055 6.398 1 85.62 6 VAL B N 1
ATOM 1460 C CA . VAL B 1 6 ? -18.406 9.969 6.965 1 85.62 6 VAL B CA 1
ATOM 1461 C C . VAL B 1 6 ? -17.656 9.352 8.148 1 85.62 6 VAL B C 1
ATOM 1463 O O . VAL B 1 6 ? -16.438 9.18 8.102 1 85.62 6 VAL B O 1
ATOM 1466 N N . GLU B 1 7 ? -18.438 9.016 9.148 1 88.38 7 GLU B N 1
ATOM 1467 C CA . GLU B 1 7 ? -17.844 8.469 10.359 1 88.38 7 GLU B CA 1
ATOM 1468 C C . GLU B 1 7 ? -17.797 6.941 10.312 1 88.38 7 GLU B C 1
ATOM 1470 O O . GLU B 1 7 ? -18.75 6.297 9.883 1 88.38 7 GLU B O 1
ATOM 1475 N N . LEU B 1 8 ? -16.688 6.449 10.625 1 88.94 8 LEU B N 1
ATOM 1476 C CA . LEU B 1 8 ? -16.5 5.016 10.828 1 88.94 8 LEU B CA 1
ATOM 1477 C C . LEU B 1 8 ? -16.203 4.707 12.289 1 88.94 8 LEU B C 1
ATOM 1479 O O . LEU B 1 8 ? -15.406 5.395 12.93 1 88.94 8 LEU B O 1
ATOM 1483 N N . ARG B 1 9 ? -16.906 3.721 12.828 1 91.44 9 ARG B N 1
ATOM 1484 C CA . ARG B 1 9 ? -16.688 3.277 14.203 1 91.44 9 ARG B CA 1
ATOM 1485 C C . ARG B 1 9 ? -16.734 1.757 14.297 1 91.44 9 ARG B C 1
ATOM 1487 O O . ARG B 1 9 ? -17.641 1.119 13.773 1 91.44 9 ARG B O 1
ATOM 1494 N N . SER B 1 10 ? -15.68 1.273 14.891 1 92.44 10 SER B N 1
ATOM 1495 C CA . SER B 1 10 ? -15.609 -0.175 15.062 1 92.44 10 SER B CA 1
ATOM 1496 C C . SER B 1 10 ? -15 -0.549 16.406 1 92.44 10 SER B C 1
ATOM 1498 O O . SER B 1 10 ? -14.031 0.074 16.844 1 92.44 10 SER B O 1
ATOM 1500 N N . THR B 1 11 ? -15.586 -1.49 17.094 1 91.62 11 THR B N 1
ATOM 1501 C CA . THR B 1 11 ? -15.086 -2.008 18.375 1 91.62 11 THR B CA 1
ATOM 1502 C C . THR B 1 11 ? -14.695 -3.479 18.234 1 91.62 11 THR B C 1
ATOM 1504 O O . THR B 1 11 ? -15.523 -4.312 17.859 1 91.62 11 THR B O 1
ATOM 1507 N N . ILE B 1 12 ? -13.461 -3.703 18.453 1 88.44 12 ILE B N 1
ATOM 1508 C CA . ILE B 1 12 ? -12.953 -5.074 18.438 1 88.44 12 ILE B CA 1
ATOM 1509 C C . ILE B 1 12 ? -12.289 -5.391 19.781 1 88.44 12 ILE B C 1
ATOM 1511 O O . ILE B 1 12 ? -11.383 -4.676 20.203 1 88.44 12 ILE B O 1
ATOM 1515 N N . ALA B 1 13 ? -12.68 -6.445 20.359 1 91.5 13 ALA B N 1
ATOM 1516 C CA . ALA B 1 13 ? -12.062 -6.938 21.578 1 91.5 13 ALA B CA 1
ATOM 1517 C C . ALA B 1 13 ? -12.008 -5.84 22.641 1 91.5 13 ALA B C 1
ATOM 1519 O O . ALA B 1 13 ? -10.992 -5.676 23.328 1 91.5 13 ALA B O 1
ATOM 1520 N N . GLY B 1 14 ? -12.984 -4.941 22.75 1 89.31 14 GLY B N 1
ATOM 1521 C CA . GLY B 1 14 ? -13.102 -3.906 23.766 1 89.31 14 GLY B CA 1
ATOM 1522 C C . GLY B 1 14 ? -12.422 -2.605 23.359 1 89.31 14 GLY B C 1
ATOM 1523 O O . GLY B 1 14 ? -12.5 -1.613 24.094 1 89.31 14 GLY B O 1
ATOM 1524 N N . PHE B 1 15 ? -11.703 -2.68 22.219 1 90.06 15 PHE B N 1
ATOM 1525 C CA . PHE B 1 15 ? -11.055 -1.47 21.734 1 90.06 15 PHE B CA 1
ATOM 1526 C C . PHE B 1 15 ? -11.891 -0.811 20.641 1 90.06 15 PHE B C 1
ATOM 1528 O O . PHE B 1 15 ? -12.367 -1.484 19.719 1 90.06 15 PHE B O 1
ATOM 1535 N N . THR B 1 16 ? -12.109 0.448 20.781 1 92.12 16 THR B N 1
ATOM 1536 C CA . THR B 1 16 ? -12.922 1.17 19.812 1 92.12 16 THR B CA 1
ATOM 1537 C C . THR B 1 16 ? -12.062 2.135 19 1 92.12 16 THR B C 1
ATOM 1539 O O . THR B 1 16 ? -11.227 2.848 19.562 1 92.12 16 THR B O 1
ATOM 1542 N N . ALA B 1 17 ? -12.219 2.025 17.688 1 91.94 17 ALA B N 1
ATOM 1543 C CA . ALA B 1 17 ? -11.594 2.982 16.766 1 91.94 17 ALA B CA 1
ATOM 1544 C C . ALA B 1 17 ? -12.656 3.775 16.016 1 91.94 17 ALA B C 1
ATOM 1546 O O . ALA B 1 17 ? -13.68 3.227 15.609 1 91.94 17 ALA B O 1
ATOM 1547 N N . GLU B 1 18 ? -12.336 5.062 15.922 1 91.12 18 GLU B N 1
ATOM 1548 C CA . GLU B 1 18 ? -13.234 5.953 15.188 1 91.12 18 GLU B CA 1
ATOM 1549 C C . GLU B 1 18 ? -12.461 6.77 14.156 1 91.12 18 GLU B C 1
ATOM 1551 O O . GLU B 1 18 ? -11.352 7.223 14.414 1 91.12 18 GLU B O 1
ATOM 1556 N N . GLY B 1 19 ? -13.062 6.84 12.969 1 87.38 19 GLY B N 1
ATOM 1557 C CA . GLY B 1 19 ? -12.477 7.633 11.898 1 87.38 19 GLY B CA 1
ATOM 1558 C C . GLY B 1 19 ? -13.492 8.445 11.133 1 87.38 19 GLY B C 1
ATOM 1559 O O . GLY B 1 19 ? -14.688 8.156 11.18 1 87.38 19 GLY B O 1
ATOM 1560 N N . ARG B 1 20 ? -13.055 9.539 10.641 1 86.94 20 ARG B N 1
ATOM 1561 C CA . ARG B 1 20 ? -13.852 10.367 9.742 1 86.94 20 ARG B CA 1
ATOM 1562 C C . ARG B 1 20 ? -13.227 10.406 8.344 1 86.94 20 ARG B C 1
ATOM 1564 O O . ARG B 1 20 ? -12.148 10.977 8.164 1 86.94 20 ARG B O 1
ATOM 1571 N N . LEU B 1 21 ? -13.875 9.805 7.422 1 86.62 21 LEU B N 1
ATOM 1572 C CA . LEU B 1 21 ? -13.336 9.68 6.074 1 86.62 21 LEU B CA 1
ATOM 1573 C C . LEU B 1 21 ? -13.961 10.703 5.133 1 86.62 21 LEU B C 1
ATOM 1575 O O . LEU B 1 21 ? -15.18 10.906 5.16 1 86.62 21 LEU B O 1
ATOM 1579 N N . HIS B 1 22 ? -13.055 11.336 4.395 1 86.88 22 HIS B N 1
ATOM 1580 C CA . HIS B 1 22 ? -13.562 12.156 3.303 1 86.88 22 HIS B CA 1
ATOM 1581 C C . HIS B 1 22 ? -14.102 11.289 2.17 1 86.88 22 HIS B C 1
ATOM 1583 O O . HIS B 1 22 ? -13.531 10.242 1.857 1 86.88 22 HIS B O 1
ATOM 1589 N N . THR B 1 23 ? -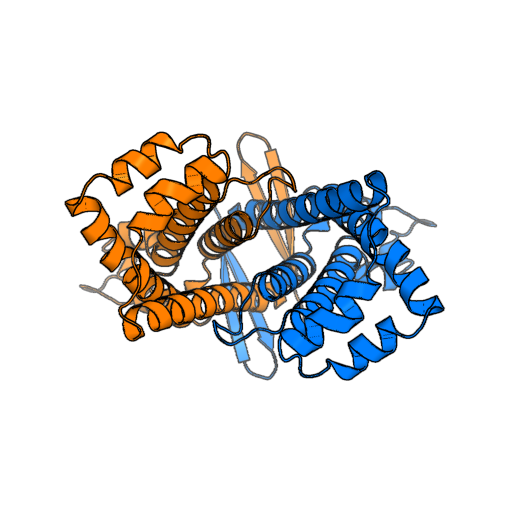15.156 11.773 1.527 1 88.62 23 THR B N 1
ATOM 1590 C CA . THR B 1 23 ? -15.773 10.984 0.462 1 88.62 23 THR B CA 1
ATOM 1591 C C . THR B 1 23 ? -14.789 10.773 -0.688 1 88.62 23 THR B C 1
ATOM 1593 O O . THR B 1 23 ? -14.906 9.812 -1.443 1 88.62 23 THR B O 1
ATOM 1596 N N . LEU B 1 24 ? -13.82 11.641 -0.818 1 88.62 24 LEU B N 1
ATOM 1597 C CA . LEU B 1 24 ? -12.773 11.5 -1.825 1 88.62 24 LEU B CA 1
ATOM 1598 C C . LEU B 1 24 ? -12 10.203 -1.635 1 88.62 24 LEU B C 1
ATOM 1600 O O . LEU B 1 24 ? -11.305 9.75 -2.545 1 88.62 24 LEU B O 1
ATOM 1604 N N . SER B 1 25 ? -12.141 9.633 -0.463 1 91.94 25 SER B N 1
ATOM 1605 C CA . SER B 1 25 ? -11.43 8.406 -0.126 1 91.94 25 SER B CA 1
ATOM 1606 C C . SER B 1 25 ? -11.805 7.273 -1.069 1 91.94 25 SER B C 1
ATOM 1608 O O . SER B 1 25 ? -11.023 6.336 -1.27 1 91.94 25 SER B O 1
ATOM 1610 N N . VAL B 1 26 ? -12.984 7.418 -1.705 1 93.81 26 VAL B N 1
ATOM 1611 C CA . VAL B 1 26 ? -13.453 6.359 -2.596 1 93.81 26 VAL B CA 1
ATOM 1612 C C . VAL B 1 26 ? -12.508 6.227 -3.785 1 93.81 26 VAL B C 1
ATOM 1614 O O . VAL B 1 26 ? -12.227 5.117 -4.246 1 93.81 26 VAL B O 1
ATOM 1617 N N . TRP B 1 27 ? -11.977 7.297 -4.207 1 94.94 27 TRP B N 1
ATOM 1618 C CA . TRP B 1 27 ? -11.07 7.301 -5.348 1 94.94 27 TRP B CA 1
ATOM 1619 C C . TRP B 1 27 ? -9.734 6.668 -4.984 1 94.94 27 TRP B C 1
ATOM 1621 O O . TRP B 1 27 ? -9.086 6.035 -5.82 1 94.94 27 TRP B O 1
ATOM 1631 N N . PHE B 1 28 ? -9.312 6.863 -3.773 1 95.5 28 PHE B N 1
ATOM 1632 C CA . PHE B 1 28 ? -8.039 6.293 -3.346 1 95.5 28 PHE B CA 1
ATOM 1633 C C . PHE B 1 28 ? -8.172 4.793 -3.107 1 95.5 28 PHE B C 1
ATOM 1635 O O . PHE B 1 28 ? -7.223 4.039 -3.338 1 95.5 28 PHE B O 1
ATOM 1642 N N . ILE B 1 29 ? -9.312 4.355 -2.666 1 95.62 29 ILE B N 1
ATOM 1643 C CA . ILE B 1 29 ? -9.562 2.922 -2.562 1 95.62 29 ILE B CA 1
ATOM 1644 C C . ILE B 1 29 ? -9.508 2.287 -3.949 1 95.62 29 ILE B C 1
ATOM 1646 O O . ILE B 1 29 ? -8.867 1.251 -4.141 1 95.62 29 ILE B O 1
ATOM 1650 N N . LEU B 1 30 ? -10.141 2.965 -4.887 1 96.44 30 LEU B N 1
ATOM 1651 C CA . LEU B 1 30 ? -10.109 2.504 -6.273 1 96.44 30 LEU B CA 1
ATOM 1652 C C . LEU B 1 30 ? -8.68 2.48 -6.805 1 96.44 30 LEU B C 1
ATOM 1654 O O . LEU B 1 30 ? -8.273 1.522 -7.465 1 96.44 30 LEU B O 1
ATOM 1658 N N . ALA B 1 31 ? -7.93 3.484 -6.5 1 96.88 31 ALA B N 1
ATOM 1659 C CA . ALA B 1 31 ? -6.555 3.584 -6.977 1 96.88 31 ALA B CA 1
ATOM 1660 C C . ALA B 1 31 ? -5.695 2.453 -6.418 1 96.88 31 ALA B C 1
ATOM 1662 O O . ALA B 1 31 ? -4.863 1.889 -7.133 1 96.88 31 ALA B O 1
ATOM 1663 N N . LEU B 1 32 ? -5.875 2.141 -5.145 1 97.25 32 LEU B N 1
ATOM 1664 C CA . LEU B 1 32 ? -5.129 1.041 -4.543 1 97.25 32 LEU B CA 1
ATOM 1665 C C . LEU B 1 32 ? -5.457 -0.281 -5.227 1 97.25 32 LEU B C 1
ATOM 1667 O O . LEU B 1 32 ? -4.559 -1.075 -5.516 1 97.25 32 LEU B O 1
ATOM 1671 N N . ARG B 1 33 ? -6.719 -0.47 -5.465 1 97.5 33 ARG B N 1
ATOM 1672 C CA . ARG B 1 33 ? -7.148 -1.69 -6.141 1 97.5 33 ARG B CA 1
ATOM 1673 C C . ARG B 1 33 ? -6.52 -1.798 -7.523 1 97.5 33 ARG B C 1
ATOM 1675 O O . ARG B 1 33 ? -5.953 -2.836 -7.879 1 97.5 33 ARG B O 1
ATOM 1682 N N . LEU B 1 34 ? -6.586 -0.754 -8.273 1 97.88 34 LEU B N 1
ATOM 1683 C CA . LEU B 1 34 ? -6.09 -0.754 -9.648 1 97.88 34 LEU B CA 1
ATOM 1684 C C . LEU B 1 34 ? -4.57 -0.873 -9.672 1 97.88 34 LEU B C 1
ATOM 1686 O O . LEU B 1 34 ? -4.008 -1.528 -10.555 1 97.88 34 LEU B O 1
ATOM 1690 N N . MET B 1 35 ? -3.961 -0.235 -8.766 1 97.25 35 MET B N 1
ATOM 1691 C CA . MET B 1 35 ? -2.508 -0.335 -8.664 1 97.25 35 MET B CA 1
ATOM 1692 C C . MET B 1 35 ? -2.076 -1.78 -8.445 1 97.25 35 MET B C 1
ATOM 1694 O O . MET B 1 35 ? -1.203 -2.289 -9.148 1 97.25 35 MET B O 1
ATOM 1698 N N . MET B 1 36 ? -2.699 -2.424 -7.488 1 97.38 36 MET B N 1
ATOM 1699 C CA . MET B 1 36 ? -2.363 -3.816 -7.199 1 97.38 36 MET B CA 1
ATOM 1700 C C . MET B 1 36 ? -2.68 -4.711 -8.391 1 97.38 36 MET B C 1
ATOM 1702 O O . MET B 1 36 ? -1.912 -5.621 -8.711 1 97.38 36 MET B O 1
ATOM 1706 N N . GLY B 1 37 ? -3.822 -4.441 -8.984 1 98 37 GLY B N 1
ATOM 1707 C CA . GLY B 1 37 ? -4.188 -5.211 -10.164 1 98 37 GLY B CA 1
ATOM 1708 C C . GLY B 1 37 ? -3.174 -5.102 -11.289 1 98 37 GLY B C 1
ATOM 1709 O O . GLY B 1 37 ? -2.781 -6.109 -11.875 1 98 37 GLY B O 1
ATOM 1710 N N . LEU B 1 38 ? -2.795 -3.906 -11.578 1 97 38 LEU B N 1
ATOM 1711 C CA . LEU B 1 38 ? -1.832 -3.672 -12.648 1 97 38 LEU B CA 1
ATOM 1712 C C . LEU B 1 38 ? -0.484 -4.305 -12.312 1 97 38 LEU B C 1
ATOM 1714 O O . LEU B 1 38 ? 0.15 -4.914 -13.18 1 97 38 LEU B O 1
ATOM 1718 N N . ALA B 1 39 ? -0.042 -4.156 -11.117 1 95.88 39 ALA B N 1
ATOM 1719 C CA . ALA B 1 39 ? 1.232 -4.723 -10.68 1 95.88 39 ALA B CA 1
ATOM 1720 C C . ALA B 1 39 ? 1.252 -6.234 -10.859 1 95.88 39 ALA B C 1
ATOM 1722 O O . ALA B 1 39 ? 2.205 -6.789 -11.422 1 95.88 39 ALA B O 1
ATOM 1723 N N . PHE B 1 40 ? 0.166 -6.844 -10.43 1 97.56 40 PHE B N 1
ATOM 1724 C CA . PHE B 1 40 ? 0.129 -8.305 -10.484 1 97.56 40 PHE B CA 1
ATOM 1725 C C . PHE B 1 40 ? -0.073 -8.781 -11.922 1 97.56 40 PHE B C 1
ATOM 1727 O O . PHE B 1 40 ? 0.514 -9.781 -12.336 1 97.56 40 PHE B O 1
ATOM 1734 N N . LEU B 1 41 ? -0.898 -8.102 -12.633 1 97.38 41 LEU B N 1
ATOM 1735 C CA . LEU B 1 41 ? -1.119 -8.492 -14.023 1 97.38 41 LEU B CA 1
ATOM 1736 C C . LEU B 1 41 ? 0.177 -8.414 -14.82 1 97.38 41 LEU B C 1
ATOM 1738 O O . LEU B 1 41 ? 0.511 -9.344 -15.562 1 97.38 41 LEU B O 1
ATOM 1742 N N . GLN B 1 42 ? 0.87 -7.371 -14.695 1 95.44 42 GLN B N 1
ATOM 1743 C CA . GLN B 1 42 ? 2.125 -7.207 -15.414 1 95.44 42 GLN B CA 1
ATOM 1744 C C . GLN B 1 42 ? 3.133 -8.281 -15.031 1 95.44 42 GLN B C 1
ATOM 1746 O O . GLN B 1 42 ? 3.766 -8.891 -15.891 1 95.44 42 GLN B O 1
ATOM 1751 N N . SER B 1 43 ? 3.322 -8.477 -13.773 1 94.75 43 SER B N 1
ATOM 1752 C CA . SER B 1 43 ? 4.234 -9.516 -13.289 1 94.75 43 SER B CA 1
ATOM 1753 C C . SER B 1 43 ? 3.844 -10.883 -13.828 1 94.75 43 SER B C 1
ATOM 1755 O O . SER B 1 43 ? 4.699 -11.633 -14.305 1 94.75 43 SER B O 1
ATOM 1757 N N . GLY B 1 44 ? 2.562 -11.211 -13.758 1 96.31 44 GLY B N 1
ATOM 1758 C CA . GLY B 1 44 ? 2.082 -12.492 -14.242 1 96.31 44 GLY B CA 1
ATOM 1759 C C . GLY B 1 44 ? 2.258 -12.672 -15.734 1 96.31 44 GLY B C 1
ATOM 1760 O O . GLY B 1 44 ? 2.732 -13.719 -16.188 1 96.31 44 GLY B O 1
ATOM 1761 N N . VAL B 1 45 ? 1.85 -11.664 -16.484 1 96 45 VAL B N 1
ATOM 1762 C CA . VAL B 1 45 ? 1.938 -11.727 -17.953 1 96 45 VAL B CA 1
ATOM 1763 C C . VAL B 1 45 ? 3.398 -11.867 -18.375 1 96 45 VAL B C 1
ATOM 1765 O O . VAL B 1 45 ? 3.719 -12.656 -19.266 1 96 45 VAL B O 1
ATOM 1768 N N . ASP B 1 46 ? 4.305 -11.164 -17.734 1 94.25 46 ASP B N 1
ATOM 1769 C CA . ASP B 1 46 ? 5.727 -11.258 -18.047 1 94.25 46 ASP B CA 1
ATOM 1770 C C . ASP B 1 46 ? 6.242 -12.68 -17.812 1 94.25 46 ASP B C 1
ATOM 1772 O O . ASP B 1 46 ? 6.996 -13.211 -18.641 1 94.25 46 ASP B O 1
ATOM 1776 N N . LYS B 1 47 ? 5.789 -13.258 -16.781 1 94.75 47 LYS B N 1
ATOM 1777 C CA . LYS B 1 47 ? 6.23 -14.617 -16.469 1 94.75 47 LYS B CA 1
ATOM 1778 C C . LYS B 1 47 ? 5.645 -15.625 -17.453 1 94.75 47 LYS B C 1
ATOM 1780 O O . LYS B 1 47 ? 6.34 -16.547 -17.891 1 94.75 47 LYS B O 1
ATOM 1785 N N . VAL B 1 48 ? 4.41 -15.438 -17.75 1 96 48 VAL B N 1
ATOM 1786 C CA . VAL B 1 48 ? 3.732 -16.375 -18.641 1 96 48 VAL B CA 1
ATOM 1787 C C . VAL B 1 48 ? 4.328 -16.281 -20.047 1 96 48 VAL B C 1
ATOM 1789 O O . VAL B 1 48 ? 4.609 -17.297 -20.688 1 96 48 VAL B O 1
ATOM 1792 N N . LEU B 1 49 ? 4.574 -15.094 -20.453 1 94.81 49 LEU B N 1
ATOM 1793 C CA . LEU B 1 49 ? 5.043 -14.891 -21.828 1 94.81 49 LEU B CA 1
ATOM 1794 C C . LEU B 1 49 ? 6.516 -15.266 -21.953 1 94.81 49 LEU B C 1
ATOM 1796 O O . LEU B 1 49 ? 6.949 -15.742 -23 1 94.81 49 LEU B O 1
ATOM 1800 N N . SER B 1 50 ? 7.273 -14.984 -20.938 1 92.75 50 SER B N 1
ATOM 1801 C CA . SER B 1 50 ? 8.68 -15.367 -21 1 92.75 50 SER B CA 1
ATOM 1802 C C . SER B 1 50 ? 8.836 -16.891 -21 1 92.75 50 SER B C 1
ATOM 1804 O O . SER B 1 50 ? 9.789 -17.406 -21.594 1 92.75 50 SER B O 1
ATOM 1806 N N . GLY B 1 51 ? 8 -17.625 -20.312 1 90.56 51 GLY B N 1
ATOM 1807 C CA . GLY B 1 51 ? 8.047 -19.062 -20.219 1 90.56 51 GLY B CA 1
ATOM 1808 C C . GLY B 1 51 ? 9.234 -19.578 -19.422 1 90.56 51 GLY B C 1
ATOM 1809 O O . GLY B 1 51 ? 9.516 -20.781 -19.422 1 90.56 51 GLY B O 1
ATOM 1810 N N . GLU B 1 52 ? 9.938 -18.734 -18.75 1 90.56 52 GLU B N 1
ATOM 1811 C CA . GLU B 1 52 ? 11.195 -19.094 -18.094 1 90.56 52 GLU B CA 1
ATOM 1812 C C . GLU B 1 52 ? 11.062 -19.062 -16.578 1 90.56 52 GLU B C 1
ATOM 1814 O O . GLU B 1 52 ? 12.023 -19.344 -15.859 1 90.56 52 GLU B O 1
ATOM 1819 N N . PHE B 1 53 ? 9.867 -18.875 -16.094 1 93.5 53 PHE B N 1
ATOM 1820 C CA . PHE B 1 53 ? 9.703 -18.812 -14.648 1 93.5 53 PHE B CA 1
ATOM 1821 C C . PHE B 1 53 ? 9.883 -20.188 -14.023 1 93.5 53 PHE B C 1
ATOM 1823 O O . PHE B 1 53 ? 9.266 -21.156 -14.461 1 93.5 53 PHE B O 1
ATOM 1830 N N . SER B 1 54 ? 10.742 -20.25 -13.023 1 95.69 54 SER B N 1
ATOM 1831 C CA . SER B 1 54 ? 10.922 -21.438 -12.195 1 95.69 54 SER B CA 1
ATOM 1832 C C . SER B 1 54 ? 11.078 -21.062 -10.719 1 95.69 54 SER B C 1
ATOM 1834 O O . SER B 1 54 ? 11.914 -20.219 -10.383 1 95.69 54 SER B O 1
ATOM 1836 N N . ALA B 1 55 ? 10.344 -21.75 -9.891 1 96.25 55 ALA B N 1
ATOM 1837 C CA . ALA B 1 55 ? 10.344 -21.422 -8.461 1 96.25 55 ALA B CA 1
ATOM 1838 C C . ALA B 1 55 ? 11.422 -22.219 -7.727 1 96.25 55 ALA B C 1
ATOM 1840 O O . ALA B 1 55 ? 11.758 -21.906 -6.578 1 96.25 55 ALA B O 1
ATOM 1841 N N . SER B 1 56 ? 11.977 -23.219 -8.32 1 96.31 56 SER B N 1
ATOM 1842 C CA . SER B 1 56 ? 12.852 -24.1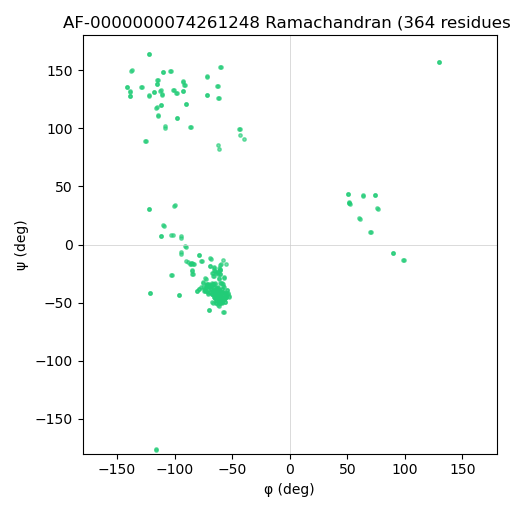72 -7.629 1 96.31 56 SER B CA 1
ATOM 1843 C C . SER B 1 56 ? 14.039 -23.469 -6.996 1 96.31 56 SER B C 1
ATOM 1845 O O . SER B 1 56 ? 14.297 -23.625 -5.801 1 96.31 56 SER B O 1
ATOM 1847 N N . GLY B 1 57 ? 14.812 -22.781 -7.832 1 96.06 57 GLY B N 1
ATOM 1848 C CA . GLY B 1 57 ? 15.977 -22.078 -7.332 1 96.06 57 GLY B CA 1
ATOM 1849 C C . GLY B 1 57 ? 15.664 -21.141 -6.176 1 96.06 57 GLY B C 1
ATOM 1850 O O . GLY B 1 57 ? 16.391 -21.109 -5.188 1 96.06 57 GLY B O 1
ATOM 1851 N N . TYR B 1 58 ? 14.633 -20.422 -6.32 1 96.94 58 TYR B N 1
ATOM 1852 C CA . TYR B 1 58 ? 14.211 -19.5 -5.27 1 96.94 58 TYR B CA 1
ATOM 1853 C C . TYR B 1 58 ? 13.859 -20.266 -3.996 1 96.94 58 TYR B C 1
ATOM 1855 O O . TYR B 1 58 ? 14.328 -19.922 -2.91 1 96.94 58 TYR B O 1
ATOM 1863 N N . LEU B 1 59 ? 12.984 -21.297 -4.066 1 97.88 59 LEU B N 1
ATOM 1864 C CA . LEU B 1 59 ? 12.516 -22.062 -2.92 1 97.88 59 LEU B CA 1
ATOM 1865 C C . LEU B 1 59 ? 13.688 -22.688 -2.168 1 97.88 59 LEU B C 1
ATOM 1867 O O . LEU B 1 59 ? 13.719 -22.672 -0.936 1 97.88 59 LEU B O 1
ATOM 1871 N N . GLN B 1 60 ? 14.672 -23.094 -2.893 1 97.75 60 GLN B N 1
ATOM 1872 C CA . GLN B 1 60 ? 15.773 -23.859 -2.299 1 97.75 60 GLN B CA 1
ATOM 1873 C C . GLN B 1 60 ? 16.812 -22.922 -1.698 1 97.75 60 GLN B C 1
ATOM 1875 O O . GLN B 1 60 ? 17.516 -23.297 -0.75 1 97.75 60 GLN B O 1
ATOM 1880 N N . ASN B 1 61 ? 16.922 -21.703 -2.156 1 97.88 61 ASN B N 1
ATOM 1881 C CA . ASN B 1 61 ? 18.094 -20.906 -1.811 1 97.88 61 ASN B CA 1
ATOM 1882 C C . ASN B 1 61 ? 17.719 -19.609 -1.095 1 97.88 61 ASN B C 1
ATOM 1884 O O . ASN B 1 61 ? 18.328 -19.234 -0.099 1 97.88 61 ASN B O 1
ATOM 1888 N N . ALA B 1 62 ? 16.703 -18.922 -1.522 1 96.75 62 ALA B N 1
ATOM 1889 C CA . ALA B 1 62 ? 16.391 -17.578 -1.034 1 96.75 62 ALA B CA 1
ATOM 1890 C C . ALA B 1 62 ? 15.969 -17.625 0.432 1 96.75 62 ALA B C 1
ATOM 1892 O O . ALA B 1 62 ? 16.5 -16.875 1.255 1 96.75 62 ALA B O 1
ATOM 1893 N N . PRO B 1 63 ? 15.016 -18.5 0.786 1 97.31 63 PRO B N 1
ATOM 1894 C CA . PRO B 1 63 ? 14.555 -18.453 2.174 1 97.31 63 PRO B CA 1
ATOM 1895 C C . PRO B 1 63 ? 15.672 -18.734 3.178 1 97.31 63 PRO B C 1
ATOM 1897 O O . PRO B 1 63 ? 15.828 -18 4.152 1 97.31 63 PRO B O 1
ATOM 1900 N N . PRO B 1 64 ? 16.5 -19.766 2.953 1 97.25 64 PRO B N 1
ATOM 1901 C CA . PRO B 1 64 ? 17.625 -19.953 3.861 1 97.25 64 PRO B CA 1
ATOM 1902 C C . PRO B 1 64 ? 18.594 -18.766 3.857 1 97.25 64 PRO B C 1
ATOM 1904 O O . PRO B 1 64 ? 19.031 -18.312 4.918 1 97.25 64 PRO B O 1
ATOM 1907 N N . ALA B 1 65 ? 18.969 -18.281 2.74 1 96.62 65 ALA B N 1
ATOM 1908 C CA . ALA B 1 65 ? 19.906 -17.172 2.617 1 96.62 65 ALA B CA 1
ATOM 1909 C C . ALA B 1 65 ? 19.391 -15.93 3.338 1 96.62 65 ALA B C 1
ATOM 1911 O O . ALA B 1 65 ? 20.172 -15.164 3.898 1 96.62 65 ALA B O 1
ATOM 1912 N N . ASN B 1 66 ? 18.094 -15.742 3.361 1 95.75 66 ASN B N 1
ATOM 1913 C CA . ASN B 1 66 ? 17.484 -14.555 3.936 1 95.75 66 ASN B CA 1
ATOM 1914 C C . ASN B 1 66 ? 17.156 -14.75 5.414 1 95.75 66 ASN B C 1
ATOM 1916 O O . ASN B 1 66 ? 16.594 -13.859 6.055 1 95.75 66 ASN B O 1
ATOM 1920 N N . GLY B 1 67 ? 17.438 -15.961 5.98 1 95.62 67 GLY B N 1
ATOM 1921 C CA . GLY B 1 67 ? 17.219 -16.234 7.391 1 95.62 67 GLY B CA 1
ATOM 1922 C C . GLY B 1 67 ? 15.766 -16.453 7.738 1 95.62 67 GLY B C 1
ATOM 1923 O O . GLY B 1 67 ? 15.32 -16.125 8.836 1 95.62 67 GLY B O 1
ATOM 1924 N N . SER B 1 68 ? 14.953 -17 6.836 1 96.94 68 SER B N 1
ATOM 1925 C CA . SER B 1 68 ? 13.531 -17.234 7.043 1 96.94 68 SER B CA 1
ATOM 1926 C C . SER B 1 68 ? 13.297 -18.234 8.18 1 96.94 68 SER B C 1
ATOM 1928 O O . SER B 1 68 ? 13.969 -19.266 8.258 1 96.94 68 SER B O 1
ATOM 1930 N N . PRO B 1 69 ? 12.336 -17.906 9.023 1 96.06 69 PRO B N 1
ATOM 1931 C CA . PRO B 1 69 ? 12.016 -18.844 10.102 1 96.06 69 PRO B CA 1
ATOM 1932 C C . PRO B 1 69 ? 11.375 -20.125 9.586 1 96.06 69 PRO B C 1
ATOM 1934 O O . PRO B 1 69 ? 11.258 -21.109 10.336 1 96.06 69 PRO B O 1
ATOM 1937 N N . VAL B 1 70 ? 10.961 -20.188 8.359 1 97.56 70 VAL B N 1
ATOM 1938 C CA . VAL B 1 70 ? 10.359 -21.391 7.797 1 97.56 70 VAL B CA 1
ATOM 1939 C C . VAL B 1 70 ? 11.148 -21.844 6.574 1 97.56 70 VAL B C 1
ATOM 1941 O O . VAL B 1 70 ? 10.578 -22.359 5.605 1 97.56 70 VAL B O 1
ATOM 1944 N N . ALA B 1 71 ? 12.359 -21.578 6.602 1 97.81 71 ALA B N 1
ATOM 1945 C CA . ALA B 1 71 ? 13.242 -21.922 5.488 1 97.81 71 ALA B CA 1
ATOM 1946 C C . ALA B 1 71 ? 13.148 -23.406 5.148 1 97.81 71 ALA B C 1
ATOM 1948 O O . ALA B 1 71 ? 13.125 -23.781 3.973 1 97.81 71 ALA B O 1
ATOM 1949 N N . ASP B 1 72 ? 13.047 -24.234 6.098 1 98.06 72 ASP B N 1
ATOM 1950 C CA . ASP B 1 72 ? 13.008 -25.672 5.879 1 98.06 72 ASP B CA 1
ATOM 1951 C C . ASP B 1 72 ? 11.781 -26.078 5.062 1 98.06 72 ASP B C 1
ATOM 1953 O O . ASP B 1 72 ? 11.852 -26.984 4.227 1 98.06 72 ASP B O 1
ATOM 1957 N N . LEU B 1 73 ? 10.742 -25.453 5.41 1 97.75 73 LEU B N 1
ATOM 1958 C CA . LEU B 1 73 ? 9.516 -25.719 4.664 1 97.75 73 LEU B CA 1
ATOM 1959 C C . LEU B 1 73 ? 9.688 -25.375 3.191 1 97.75 73 LEU B C 1
ATOM 1961 O O . LEU B 1 73 ? 9.289 -26.141 2.312 1 97.75 73 LEU B O 1
ATOM 1965 N N . PHE B 1 74 ? 10.273 -24.25 2.914 1 98.25 74 PHE B N 1
ATOM 1966 C CA . PHE B 1 74 ? 10.484 -23.812 1.539 1 98.25 74 PHE B CA 1
ATOM 1967 C C . PHE B 1 74 ? 11.43 -24.766 0.812 1 98.25 74 PHE B C 1
ATOM 1969 O O . PHE B 1 74 ? 11.188 -25.125 -0.343 1 98.25 74 PHE B O 1
ATOM 1976 N N . V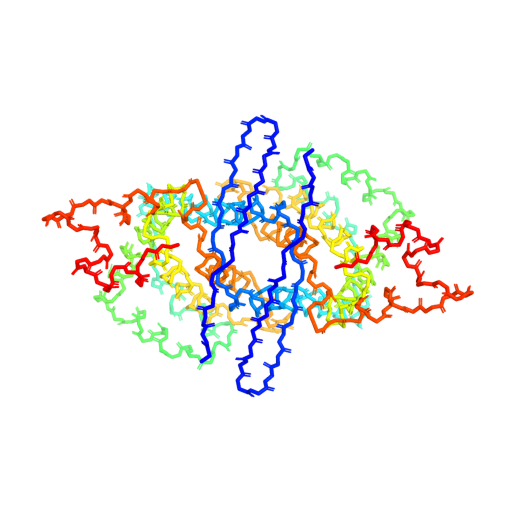AL B 1 75 ? 12.469 -25.141 1.483 1 98.19 75 VAL B N 1
ATOM 1977 C CA . VAL B 1 75 ? 13.43 -26.062 0.879 1 98.19 75 VAL B CA 1
ATOM 1978 C C . VAL B 1 75 ? 12.75 -27.406 0.589 1 98.19 75 VAL B C 1
ATOM 1980 O O . VAL B 1 75 ? 12.953 -27.984 -0.478 1 98.19 75 VAL B O 1
ATOM 1983 N N . ALA B 1 76 ? 11.953 -27.844 1.518 1 98.12 76 ALA B N 1
ATOM 1984 C CA . ALA B 1 76 ? 11.211 -29.094 1.302 1 98.12 76 ALA B CA 1
ATOM 1985 C C . ALA B 1 76 ? 10.297 -28.984 0.08 1 98.12 76 ALA B C 1
ATOM 1987 O O . ALA B 1 76 ? 10.219 -29.906 -0.728 1 98.12 76 ALA B O 1
ATOM 1988 N N . MET B 1 77 ? 9.672 -27.906 -0.055 1 97.19 77 MET B N 1
ATOM 1989 C CA . MET B 1 77 ? 8.828 -27.656 -1.22 1 97.19 77 MET B CA 1
ATOM 1990 C C . MET B 1 77 ? 9.656 -27.656 -2.502 1 97.19 77 MET B C 1
ATOM 1992 O O . MET B 1 77 ? 9.258 -28.25 -3.502 1 97.19 77 MET B O 1
ATOM 1996 N N . GLY B 1 78 ? 10.781 -27.031 -2.438 1 97.44 78 GLY B N 1
ATOM 1997 C CA . GLY B 1 78 ? 11.656 -26.938 -3.596 1 97.44 78 GLY B CA 1
ATOM 1998 C C . GLY B 1 78 ? 12.227 -28.281 -4.02 1 97.44 78 GLY B C 1
ATOM 1999 O O . GLY B 1 78 ? 12.555 -28.484 -5.191 1 97.44 78 GLY B O 1
ATOM 2000 N N . ASN B 1 79 ? 12.281 -29.156 -3.051 1 97.62 79 ASN B N 1
ATOM 2001 C CA . ASN B 1 79 ? 12.828 -30.484 -3.322 1 97.62 79 ASN B CA 1
ATOM 2002 C C . ASN B 1 79 ? 11.719 -31.484 -3.666 1 97.62 79 ASN B C 1
ATOM 2004 O O . ASN B 1 79 ? 11.969 -32.688 -3.771 1 97.62 79 ASN B O 1
ATOM 2008 N N . THR B 1 80 ? 10.547 -31.062 -3.791 1 98 80 THR B N 1
ATOM 2009 C CA . THR B 1 80 ? 9.414 -31.891 -4.172 1 98 80 THR B CA 1
ATOM 2010 C C . THR B 1 80 ? 8.969 -31.562 -5.598 1 98 80 THR B C 1
ATOM 2012 O O . THR B 1 80 ? 8.227 -30.609 -5.828 1 98 80 THR B O 1
ATOM 2015 N N . PRO B 1 81 ? 9.352 -32.406 -6.488 1 97.06 81 PRO B N 1
ATOM 2016 C CA . PRO B 1 81 ? 9.203 -32.094 -7.91 1 97.06 81 PRO B CA 1
ATOM 2017 C C . PRO B 1 81 ? 7.766 -31.766 -8.289 1 97.06 81 PRO B C 1
ATOM 2019 O O . PRO B 1 81 ? 7.523 -30.781 -8.984 1 97.06 81 PRO B O 1
ATOM 2022 N N . TRP B 1 82 ? 6.812 -32.5 -7.859 1 97.19 82 TRP B N 1
ATOM 2023 C CA . TRP B 1 82 ? 5.434 -32.25 -8.266 1 97.19 82 TRP B CA 1
ATOM 2024 C C . TRP B 1 82 ? 4.949 -30.906 -7.703 1 97.19 82 TRP B C 1
ATOM 2026 O O . TRP B 1 82 ? 4.121 -30.219 -8.32 1 97.19 82 TRP B O 1
ATOM 2036 N N . PHE B 1 83 ? 5.375 -30.531 -6.574 1 97.38 83 PHE B N 1
ATOM 2037 C CA . PHE B 1 83 ? 4.98 -29.266 -5.969 1 97.38 83 PHE B CA 1
ATOM 2038 C C . PHE B 1 83 ? 5.598 -28.094 -6.723 1 97.38 83 PHE B C 1
ATOM 2040 O O . PHE B 1 83 ? 4.941 -27.078 -6.938 1 97.38 83 PHE B O 1
ATOM 2047 N N . VAL B 1 84 ? 6.832 -28.281 -7.098 1 97.56 84 VAL B N 1
ATOM 2048 C CA . VAL B 1 84 ? 7.5 -27.25 -7.871 1 97.56 84 VAL B CA 1
ATOM 2049 C C . VAL B 1 84 ? 6.762 -27.031 -9.188 1 97.56 84 VAL B C 1
ATOM 2051 O O . VAL B 1 84 ? 6.547 -25.891 -9.609 1 97.56 84 VAL B O 1
ATOM 2054 N N . GLU B 1 85 ? 6.383 -28.078 -9.82 1 96.56 85 GLU B N 1
ATOM 2055 C CA . GLU B 1 85 ? 5.637 -27.969 -11.07 1 96.56 85 GLU B CA 1
ATOM 2056 C C . GLU B 1 85 ? 4.324 -27.219 -10.859 1 96.56 85 GLU B C 1
ATOM 2058 O O . GLU B 1 85 ? 3.938 -26.391 -11.688 1 96.56 85 GLU B O 1
ATOM 2063 N N . PHE B 1 86 ? 3.725 -27.531 -9.852 1 97.5 86 PHE B N 1
ATOM 2064 C CA . PHE B 1 86 ? 2.48 -26.859 -9.508 1 97.5 86 PHE B CA 1
ATOM 2065 C C . PHE B 1 86 ? 2.717 -25.375 -9.297 1 97.5 86 PHE B C 1
ATOM 2067 O O . PHE B 1 86 ? 1.988 -24.531 -9.844 1 97.5 86 PHE B O 1
ATOM 2074 N N . VAL B 1 87 ? 3.684 -25 -8.539 1 97.5 87 VAL B N 1
ATOM 2075 C CA . VAL B 1 87 ? 3.996 -23.609 -8.227 1 97.5 87 VAL B CA 1
ATOM 2076 C C . VAL B 1 87 ? 4.371 -22.859 -9.508 1 97.5 87 VAL B C 1
ATOM 2078 O O . VAL B 1 87 ? 3.988 -21.703 -9.688 1 97.5 87 VAL B O 1
ATOM 2081 N N . ASN B 1 88 ? 5.102 -23.531 -10.391 1 97.56 88 ASN B N 1
ATOM 2082 C CA . ASN B 1 88 ? 5.543 -22.922 -11.648 1 97.56 88 ASN B CA 1
ATOM 2083 C C . ASN B 1 88 ? 4.359 -22.484 -12.5 1 97.56 88 ASN B C 1
ATOM 2085 O O . ASN B 1 88 ? 4.484 -21.578 -13.32 1 97.56 88 ASN B O 1
ATOM 2089 N N . VAL B 1 89 ? 3.238 -23.094 -12.328 1 96.81 89 VAL B N 1
ATOM 2090 C CA . VAL B 1 89 ? 2.037 -22.734 -13.07 1 96.81 89 VAL B CA 1
ATOM 2091 C C . VAL B 1 89 ? 1.185 -21.781 -12.234 1 96.81 89 VAL B C 1
ATOM 2093 O O . VAL B 1 89 ? 0.722 -20.75 -12.734 1 96.81 89 VAL B O 1
ATOM 2096 N N . ALA B 1 90 ? 1.037 -22.062 -10.961 1 97.38 90 ALA B N 1
ATOM 2097 C CA . ALA B 1 90 ? 0.111 -21.375 -10.062 1 97.38 90 ALA B CA 1
ATOM 2098 C C . ALA B 1 90 ? 0.527 -19.922 -9.852 1 97.38 90 ALA B C 1
ATOM 2100 O O . ALA B 1 90 ? -0.321 -19.031 -9.797 1 97.38 90 ALA B O 1
ATOM 2101 N N . VAL B 1 91 ? 1.785 -19.641 -9.734 1 97.62 91 VAL B N 1
ATOM 2102 C CA . VAL B 1 91 ? 2.236 -18.297 -9.406 1 97.62 91 VAL B CA 1
ATOM 2103 C C . VAL B 1 91 ? 1.994 -17.375 -10.594 1 97.62 91 VAL B C 1
ATOM 2105 O O . VAL B 1 91 ? 1.262 -16.375 -10.484 1 97.62 91 VAL B O 1
ATOM 2108 N N . PRO B 1 92 ? 2.533 -17.703 -11.805 1 97.81 92 PRO B N 1
ATOM 2109 C CA . PRO B 1 92 ? 2.307 -16.781 -12.93 1 97.81 92 PRO B CA 1
ATOM 2110 C C . PRO B 1 92 ? 0.828 -16.641 -13.273 1 97.81 92 PRO B C 1
ATOM 2112 O O . PRO B 1 92 ? 0.337 -15.508 -13.422 1 97.81 92 PRO B O 1
ATOM 2115 N N . TRP B 1 93 ? 0.124 -17.688 -13.336 1 97.75 93 TRP B N 1
ATOM 2116 C CA . TRP B 1 93 ? -1.281 -17.625 -13.719 1 97.75 93 TRP B CA 1
ATOM 2117 C C . TRP B 1 93 ? -2.127 -17.047 -12.594 1 97.75 93 TRP B C 1
ATOM 2119 O O . TRP B 1 93 ? -3.125 -16.359 -12.844 1 97.75 93 TRP B O 1
ATOM 2129 N N . GLY B 1 94 ? -1.799 -17.422 -11.367 1 98 94 GLY B N 1
ATOM 2130 C CA . GLY B 1 94 ? -2.455 -16.781 -10.242 1 98 94 GLY B CA 1
ATOM 2131 C C . GLY B 1 94 ? -2.326 -15.266 -10.25 1 98 94 GLY B C 1
ATOM 2132 O O . GLY B 1 94 ? -3.297 -14.555 -9.992 1 98 94 GLY B O 1
ATOM 2133 N N . GLU B 1 95 ? -1.182 -14.828 -10.57 1 98.06 95 GLU B N 1
ATOM 2134 C CA . GLU B 1 95 ? -0.974 -13.383 -10.648 1 98.06 95 GLU B CA 1
ATOM 2135 C C . GLU B 1 95 ? -1.813 -12.766 -11.758 1 98.06 95 GLU B C 1
ATOM 2137 O O . GLU B 1 95 ? -2.385 -11.688 -11.586 1 98.06 95 GLU B O 1
ATOM 2142 N N . VAL B 1 96 ? -1.844 -13.43 -12.852 1 98.25 96 VAL B N 1
ATOM 2143 C CA . VAL B 1 96 ? -2.648 -12.93 -13.961 1 98.25 96 VAL B CA 1
ATOM 2144 C C . VAL B 1 96 ? -4.113 -12.844 -13.539 1 98.25 96 VAL B C 1
ATOM 2146 O O . VAL B 1 96 ? -4.766 -11.82 -13.734 1 98.25 96 VAL B O 1
ATOM 2149 N N . LEU B 1 97 ? -4.602 -13.898 -12.938 1 98.5 97 LEU B N 1
ATOM 2150 C CA . LEU B 1 97 ? -6.008 -13.961 -12.555 1 98.5 97 LEU B CA 1
ATOM 2151 C C . LEU B 1 97 ? -6.32 -12.953 -11.453 1 98.5 97 LEU B C 1
ATOM 2153 O O . LEU B 1 97 ? -7.359 -12.289 -11.492 1 98.5 97 LEU B O 1
ATOM 2157 N N . ILE B 1 98 ? -5.457 -12.844 -10.492 1 98.31 98 ILE B N 1
ATOM 2158 C CA . ILE B 1 98 ? -5.629 -11.859 -9.43 1 98.31 98 ILE B CA 1
ATOM 2159 C C . ILE B 1 98 ? -5.637 -10.453 -10.031 1 98.31 98 ILE B C 1
ATOM 2161 O O . ILE B 1 98 ? -6.516 -9.648 -9.727 1 98.31 98 ILE B O 1
ATOM 2165 N N . GLY B 1 99 ? -4.621 -10.195 -10.852 1 98.38 99 GLY B N 1
ATOM 2166 C CA . GLY B 1 99 ? -4.531 -8.891 -11.484 1 98.38 99 GLY B CA 1
ATOM 2167 C C . GLY B 1 99 ? -5.77 -8.523 -12.281 1 98.38 99 GLY B C 1
ATOM 2168 O O . GLY B 1 99 ? -6.316 -7.43 -12.125 1 98.38 99 GLY B O 1
ATOM 2169 N N . LEU B 1 100 ? -6.227 -9.391 -13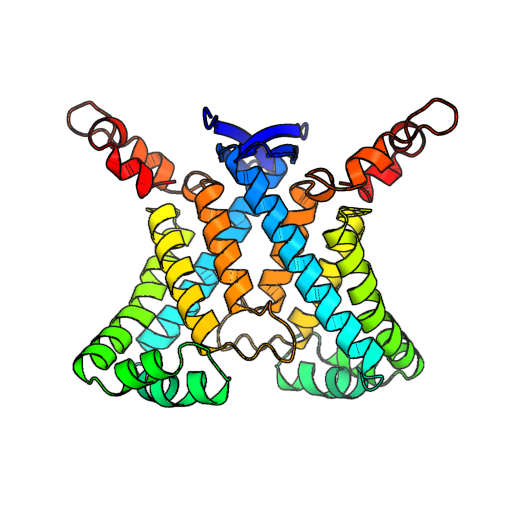.109 1 98.25 100 LEU B N 1
ATOM 2170 C CA . LEU B 1 100 ? -7.414 -9.148 -13.922 1 98.25 100 LEU B CA 1
ATOM 2171 C C . LEU B 1 100 ? -8.641 -8.945 -13.039 1 98.25 100 LEU B C 1
ATOM 2173 O O . LEU B 1 100 ? -9.445 -8.047 -13.297 1 98.25 100 LEU B O 1
ATOM 2177 N N . GLY B 1 101 ? -8.789 -9.766 -12.062 1 97.81 101 GLY B N 1
ATOM 2178 C CA . GLY B 1 101 ? -9.906 -9.625 -11.133 1 97.81 101 GLY B CA 1
ATOM 2179 C C . GLY B 1 101 ? -9.945 -8.273 -10.445 1 97.81 101 GLY B C 1
ATOM 2180 O O . GLY B 1 101 ? -11.008 -7.664 -10.32 1 97.81 101 GLY B O 1
ATOM 2181 N N . LEU B 1 102 ? -8.852 -7.805 -10.07 1 98.06 102 LEU B N 1
ATOM 2182 C CA . LEU B 1 102 ? -8.781 -6.52 -9.375 1 98.06 102 LEU B CA 1
ATOM 2183 C C . LEU B 1 102 ? -9.039 -5.367 -10.344 1 98.06 102 LEU B C 1
ATOM 2185 O O . LEU B 1 102 ? -9.688 -4.383 -9.984 1 98.06 102 LEU B O 1
ATOM 2189 N N . ILE B 1 103 ? -8.508 -5.484 -11.516 1 98 103 ILE B N 1
ATOM 2190 C CA . ILE B 1 103 ? -8.672 -4.406 -12.484 1 98 103 ILE B CA 1
ATOM 2191 C C . ILE B 1 103 ? -10.148 -4.262 -12.852 1 98 103 ILE B C 1
ATOM 2193 O O . ILE B 1 103 ? -10.688 -3.154 -12.852 1 98 103 ILE B O 1
ATOM 2197 N N . VAL B 1 104 ? -10.828 -5.34 -13.086 1 97.44 104 VAL B N 1
ATOM 2198 C CA . VAL B 1 104 ? -12.219 -5.281 -13.523 1 97.44 104 VAL B CA 1
ATOM 2199 C C . VAL B 1 104 ? -13.141 -5.184 -12.312 1 97.44 104 VAL B C 1
ATOM 2201 O O . VAL B 1 104 ? -14.312 -4.824 -12.445 1 97.44 104 VAL B O 1
ATOM 2204 N N . GLY B 1 105 ? -12.625 -5.512 -11.164 1 96.56 105 GLY B N 1
ATOM 2205 C CA . GLY B 1 105 ? -13.422 -5.508 -9.953 1 96.56 105 GLY B CA 1
ATOM 2206 C C . GLY B 1 105 ? -14.391 -6.672 -9.867 1 96.56 105 GLY B C 1
ATOM 2207 O O . GLY B 1 105 ? -15.578 -6.484 -9.57 1 96.56 105 GLY B O 1
ATOM 2208 N N . ALA B 1 106 ? -13.938 -7.809 -10.219 1 95.94 106 ALA B N 1
ATO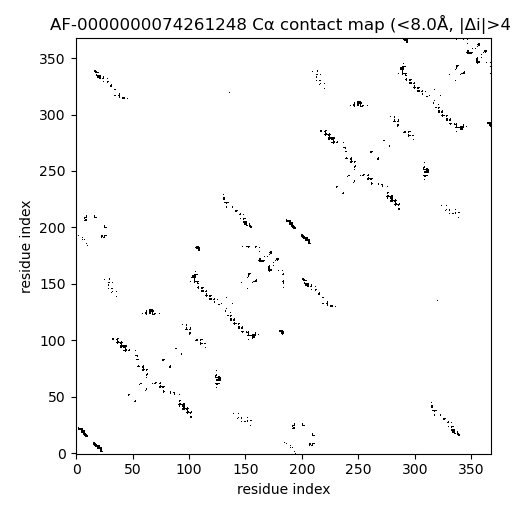M 2209 C CA . ALA B 1 106 ? -14.719 -9.039 -10.141 1 95.94 106 ALA B CA 1
ATOM 2210 C C . ALA B 1 106 ? -14.078 -10.039 -9.188 1 95.94 106 ALA B C 1
ATOM 2212 O O . ALA B 1 106 ? -12.883 -10.336 -9.305 1 95.94 106 ALA B O 1
ATOM 2213 N N . PHE B 1 107 ? -14.922 -10.586 -8.289 1 96.06 107 PHE B N 1
ATOM 2214 C CA . PHE B 1 107 ? -14.406 -11.484 -7.27 1 96.06 107 PHE B CA 1
ATOM 2215 C C . PHE B 1 107 ? -13.219 -10.867 -6.543 1 96.06 107 PHE B C 1
ATOM 2217 O O . PHE B 1 107 ? -12.188 -11.508 -6.375 1 96.06 107 PHE B O 1
ATOM 2224 N N . THR B 1 108 ? -13.391 -9.633 -6.242 1 95.69 108 THR B N 1
ATOM 2225 C CA . THR B 1 108 ? -12.289 -8.82 -5.73 1 95.69 108 THR B CA 1
ATOM 2226 C C . THR B 1 108 ? -11.812 -9.352 -4.379 1 95.69 108 THR B C 1
ATOM 2228 O O . THR B 1 108 ? -10.609 -9.422 -4.125 1 95.69 108 THR B O 1
ATOM 2231 N N . ARG B 1 109 ? -12.695 -9.742 -3.506 1 94.44 109 ARG B N 1
ATOM 2232 C CA . ARG B 1 109 ? -12.281 -10.25 -2.203 1 94.44 109 ARG B CA 1
ATOM 2233 C C . ARG B 1 109 ? -11.484 -11.547 -2.348 1 94.44 109 ARG B C 1
ATOM 2235 O O . ARG B 1 109 ? -10.508 -11.758 -1.63 1 94.44 109 ARG B O 1
ATOM 2242 N N . LEU B 1 110 ? -11.93 -12.352 -3.236 1 95.69 110 LEU B N 1
ATOM 2243 C CA . LEU B 1 110 ? -11.195 -13.586 -3.496 1 95.69 110 LEU B CA 1
ATOM 2244 C C . LEU B 1 110 ? -9.805 -13.289 -4.047 1 95.69 110 LEU B C 1
ATOM 2246 O O . LEU B 1 110 ? -8.812 -13.852 -3.572 1 95.69 110 LEU B O 1
ATOM 2250 N N . ALA B 1 111 ? -9.781 -12.477 -5.047 1 97.5 111 ALA B N 1
ATOM 2251 C CA . ALA B 1 111 ? -8.508 -12.078 -5.637 1 97.5 111 ALA B CA 1
ATOM 2252 C C . ALA B 1 111 ? -7.578 -11.477 -4.586 1 97.5 111 ALA B C 1
ATOM 2254 O O . ALA B 1 111 ? -6.398 -11.828 -4.516 1 97.5 111 ALA B O 1
ATOM 2255 N N . ALA B 1 112 ? -8.117 -10.641 -3.795 1 97.31 112 ALA B N 1
ATOM 2256 C CA . ALA B 1 112 ? -7.324 -9.984 -2.76 1 97.31 112 ALA B CA 1
ATOM 2257 C C . ALA B 1 112 ? -6.816 -11 -1.735 1 97.31 112 ALA B C 1
ATOM 2259 O O . ALA B 1 112 ? -5.691 -10.875 -1.243 1 97.31 112 ALA B O 1
ATOM 2260 N N . PHE B 1 113 ? -7.609 -11.945 -1.387 1 96.44 113 PHE B N 1
ATOM 2261 C CA . PHE B 1 113 ? -7.207 -12.969 -0.43 1 96.44 113 PHE B CA 1
ATOM 2262 C C . PHE B 1 113 ? -6.012 -13.758 -0.953 1 96.44 113 PHE B C 1
ATOM 2264 O O . PHE B 1 113 ? -5.012 -13.914 -0.251 1 96.44 113 PHE B O 1
ATOM 2271 N N . PHE B 1 114 ? -6.117 -14.211 -2.135 1 97.62 114 PHE B N 1
ATOM 2272 C CA . PHE B 1 114 ? -5.031 -15.008 -2.695 1 97.62 114 PHE B CA 1
ATOM 2273 C C . PHE B 1 114 ? -3.805 -14.148 -2.959 1 97.62 114 PHE B C 1
ATOM 2275 O O . PHE B 1 114 ? -2.67 -14.617 -2.846 1 97.62 114 PHE B O 1
ATOM 2282 N N . GLY B 1 115 ? -4.059 -12.883 -3.354 1 98.12 115 GLY B N 1
ATOM 2283 C CA . GLY B 1 115 ? -2.945 -11.953 -3.445 1 98.12 115 GLY B CA 1
ATOM 2284 C C . GLY B 1 115 ? -2.215 -11.766 -2.129 1 98.12 115 GLY B C 1
ATOM 2285 O O . GLY B 1 115 ? -0.985 -11.844 -2.078 1 98.12 115 GLY B O 1
ATOM 2286 N N . ALA B 1 116 ? -2.98 -11.578 -1.078 1 97.88 116 ALA B N 1
ATOM 2287 C CA . ALA B 1 116 ? -2.395 -11.43 0.252 1 97.88 116 ALA B CA 1
ATOM 2288 C C . ALA B 1 116 ? -1.647 -12.695 0.666 1 97.88 116 ALA B C 1
ATOM 2290 O O . ALA B 1 116 ? -0.568 -12.625 1.256 1 97.88 116 ALA B O 1
ATOM 2291 N N . PHE B 1 117 ? -2.277 -13.797 0.351 1 98 117 PHE B N 1
ATOM 2292 C CA . PHE B 1 117 ? -1.663 -15.078 0.667 1 98 117 PHE B CA 1
ATOM 2293 C C . PHE B 1 117 ? -0.32 -15.227 -0.039 1 98 117 PHE B C 1
ATOM 2295 O O . PHE B 1 117 ? 0.667 -15.641 0.573 1 98 117 PHE B O 1
ATOM 2302 N N . MET B 1 118 ? -0.285 -14.922 -1.276 1 97.88 118 MET B N 1
ATOM 2303 C CA . MET B 1 118 ? 0.958 -14.984 -2.041 1 97.88 118 MET B CA 1
ATOM 2304 C C . MET B 1 118 ? 2.002 -14.039 -1.461 1 97.88 118 MET B C 1
ATOM 2306 O O . MET B 1 118 ? 3.166 -14.414 -1.302 1 97.88 118 MET B O 1
ATOM 2310 N N . MET B 1 119 ? 1.56 -12.859 -1.117 1 97.56 119 MET B N 1
ATOM 2311 C CA . MET B 1 119 ? 2.506 -11.898 -0.566 1 97.56 119 MET B CA 1
ATOM 2312 C C . MET B 1 119 ? 3.02 -12.352 0.794 1 97.56 119 MET B C 1
ATOM 2314 O O . MET B 1 119 ? 4.172 -12.094 1.148 1 97.56 119 MET B O 1
ATOM 2318 N N . LEU B 1 120 ? 2.197 -13.016 1.57 1 97.5 120 LEU B N 1
ATOM 2319 C CA . LEU B 1 120 ? 2.637 -13.586 2.84 1 97.5 120 LEU B CA 1
ATOM 2320 C C . LEU B 1 120 ? 3.762 -14.594 2.623 1 97.5 120 LEU B C 1
ATOM 2322 O O . LEU B 1 120 ? 4.762 -14.578 3.346 1 97.5 120 LEU B O 1
ATOM 2326 N N . LEU B 1 121 ? 3.607 -15.445 1.648 1 96.75 121 LEU B N 1
ATOM 2327 C CA . LEU B 1 121 ? 4.641 -16.438 1.352 1 96.75 121 LEU B CA 1
ATOM 2328 C C . LEU B 1 121 ? 5.926 -15.75 0.895 1 96.75 121 LEU B C 1
ATOM 2330 O O . LEU B 1 121 ? 7.02 -16.141 1.308 1 96.75 121 LEU B O 1
ATOM 2334 N N . PHE B 1 122 ? 5.754 -14.766 0.008 1 96.19 122 PHE B N 1
ATOM 2335 C CA . PHE B 1 122 ? 6.93 -14.031 -0.432 1 96.19 122 PHE B CA 1
ATOM 2336 C C . PHE B 1 122 ? 7.586 -13.312 0.741 1 96.19 122 PHE B C 1
ATOM 2338 O O . PHE B 1 122 ? 8.812 -13.195 0.793 1 96.19 122 PHE B O 1
ATOM 2345 N N . TYR B 1 123 ? 6.816 -12.805 1.656 1 96.25 123 TYR B N 1
ATOM 2346 C CA . TYR B 1 123 ? 7.363 -12.148 2.836 1 96.25 123 TYR B CA 1
ATOM 2347 C C . TYR B 1 123 ? 8.195 -13.117 3.664 1 96.25 123 TYR B C 1
ATOM 2349 O O . TYR B 1 123 ? 9.297 -12.773 4.102 1 96.25 123 TYR B O 1
ATOM 2357 N N . LEU B 1 124 ? 7.711 -14.273 3.869 1 96.5 124 LEU B N 1
ATOM 2358 C CA . LEU B 1 124 ? 8.43 -15.281 4.641 1 96.5 124 LEU B CA 1
ATOM 2359 C C . LEU B 1 124 ? 9.664 -15.766 3.889 1 96.5 124 LEU B C 1
ATOM 2361 O O . LEU B 1 124 ? 10.68 -16.094 4.504 1 96.5 124 LEU B O 1
ATOM 2365 N N . GLY B 1 125 ? 9.586 -15.867 2.607 1 95.94 125 GLY B N 1
ATOM 2366 C CA . GLY B 1 125 ? 10.727 -16.266 1.794 1 95.94 125 GLY B CA 1
ATOM 2367 C C . GLY B 1 125 ? 11.797 -15.195 1.713 1 95.94 125 GLY B C 1
ATOM 2368 O O . GLY B 1 125 ? 12.992 -15.508 1.664 1 95.94 125 GLY B O 1
ATOM 2369 N N . ASN B 1 126 ? 11.289 -13.969 1.698 1 94.88 126 ASN B N 1
ATOM 2370 C CA . ASN B 1 126 ? 12.188 -12.828 1.612 1 94.88 126 ASN B CA 1
ATOM 2371 C C . ASN B 1 126 ? 12.406 -12.18 2.979 1 94.88 126 ASN B C 1
ATOM 2373 O O . ASN B 1 126 ? 12.508 -10.953 3.082 1 94.88 126 ASN B O 1
ATOM 2377 N N . TRP B 1 127 ? 12.43 -12.789 4.051 1 89.75 127 TRP B N 1
ATOM 2378 C CA . TRP B 1 127 ? 12.375 -12.445 5.469 1 89.75 127 TRP B CA 1
ATOM 2379 C C . TRP B 1 127 ? 13.469 -11.445 5.828 1 89.75 127 TRP B C 1
ATOM 2381 O O . TRP B 1 127 ? 13.297 -10.617 6.727 1 89.75 127 TRP B O 1
ATOM 2391 N N . ASP B 1 128 ? 14.578 -11.18 5.043 1 83.44 128 ASP B N 1
ATOM 2392 C CA . ASP B 1 128 ? 15.719 -10.344 5.402 1 83.44 128 ASP B CA 1
ATOM 2393 C C . ASP B 1 128 ? 15.266 -9.102 6.168 1 83.44 128 ASP B C 1
ATOM 2395 O O . ASP B 1 128 ? 14.977 -8.062 5.566 1 83.44 128 ASP B O 1
ATOM 2399 N N . ILE B 1 129 ? 15.227 -9.227 7.559 1 78.88 129 ILE B N 1
ATOM 2400 C CA . ILE B 1 129 ? 14.633 -8.188 8.398 1 78.88 129 ILE B CA 1
ATOM 2401 C C . ILE B 1 129 ? 15.742 -7.332 9.016 1 78.88 129 ILE B C 1
ATOM 2403 O O . ILE B 1 129 ? 15.477 -6.488 9.875 1 78.88 129 ILE B O 1
ATOM 2407 N N . ALA B 1 130 ? 16.938 -7.559 8.578 1 74 130 ALA B N 1
ATOM 2408 C CA . ALA B 1 130 ? 18.047 -6.754 9.102 1 74 130 ALA B CA 1
ATOM 2409 C C . ALA B 1 130 ? 17.797 -5.27 8.867 1 74 130 ALA B C 1
ATOM 2411 O O . ALA B 1 130 ? 18.234 -4.426 9.656 1 74 130 ALA B O 1
ATOM 2412 N N . HIS B 1 131 ? 17.078 -4.945 7.852 1 71.88 131 HIS B N 1
ATOM 2413 C CA . HIS B 1 131 ? 16.859 -3.543 7.527 1 71.88 131 HIS B CA 1
ATOM 2414 C C . HIS B 1 131 ? 15.406 -3.141 7.812 1 71.88 131 HIS B C 1
ATOM 2416 O O . HIS B 1 131 ? 14.938 -2.111 7.32 1 71.88 131 HIS B O 1
ATOM 2422 N N . GLY B 1 132 ? 14.75 -4.059 8.625 1 83.06 132 GLY B N 1
ATOM 2423 C CA . GLY B 1 132 ? 13.391 -3.729 9.008 1 83.06 132 GLY B CA 1
ATOM 2424 C C . GLY B 1 132 ? 12.406 -4.859 8.75 1 83.06 132 GLY B C 1
ATOM 2425 O O . GLY B 1 132 ? 12.625 -5.68 7.855 1 83.06 132 GLY B O 1
ATOM 2426 N N . TYR B 1 133 ? 11.352 -4.781 9.469 1 87.25 133 TYR B N 1
ATOM 2427 C CA . TYR B 1 133 ? 10.352 -5.844 9.367 1 87.25 133 TYR B CA 1
ATOM 2428 C C . TYR B 1 133 ? 9.391 -5.586 8.211 1 87.25 133 TYR B C 1
ATOM 2430 O O . TYR B 1 133 ? 8.711 -6.5 7.75 1 87.25 133 TYR B O 1
ATOM 2438 N N . ILE B 1 134 ? 9.32 -4.309 7.832 1 90.25 134 ILE B N 1
ATOM 2439 C CA . ILE B 1 134 ? 8.391 -3.951 6.766 1 90.25 134 ILE B CA 1
ATOM 2440 C C . ILE B 1 134 ? 9.141 -3.855 5.438 1 90.25 134 ILE B C 1
ATOM 2442 O O . ILE B 1 134 ? 9.984 -2.979 5.258 1 90.25 134 ILE B O 1
ATOM 2446 N N . ASN B 1 135 ? 8.883 -4.801 4.613 1 90.06 135 ASN B N 1
ATOM 2447 C CA . ASN B 1 135 ? 9.406 -4.734 3.25 1 90.06 135 ASN B CA 1
ATOM 2448 C C . ASN B 1 135 ? 8.281 -4.652 2.223 1 90.06 135 ASN B C 1
ATOM 2450 O O . ASN B 1 135 ? 7.117 -4.492 2.584 1 90.06 135 ASN B O 1
ATOM 2454 N N . GLY B 1 136 ? 8.633 -4.668 1.014 1 91.75 136 GLY B N 1
ATOM 2455 C CA . GLY B 1 136 ? 7.645 -4.52 -0.045 1 91.75 136 GLY B CA 1
ATOM 2456 C C . GLY B 1 136 ? 6.574 -5.594 -0.019 1 91.75 136 GLY B C 1
ATOM 2457 O O . GLY B 1 136 ? 5.402 -5.316 -0.283 1 91.75 136 GLY B O 1
ATOM 2458 N N . ASP B 1 137 ? 6.965 -6.824 0.301 1 94.88 137 ASP B N 1
ATOM 2459 C CA . ASP B 1 137 ? 6.012 -7.926 0.345 1 94.88 137 ASP B CA 1
ATOM 2460 C C . ASP B 1 137 ? 4.973 -7.711 1.443 1 94.88 137 ASP B C 1
ATOM 2462 O O . ASP B 1 137 ? 3.779 -7.926 1.226 1 94.88 137 ASP B O 1
ATOM 2466 N N . PHE B 1 138 ? 5.457 -7.344 2.578 1 95.44 138 PHE B N 1
ATOM 2467 C CA . PHE B 1 138 ? 4.559 -7.078 3.697 1 95.44 138 PHE B CA 1
ATOM 2468 C C . PHE B 1 138 ? 3.588 -5.953 3.357 1 95.44 138 PHE B C 1
ATOM 2470 O O . PHE B 1 138 ? 2.395 -6.051 3.645 1 95.44 138 PHE B O 1
ATOM 2477 N N . ALA B 1 139 ? 4.102 -4.918 2.814 1 95.12 139 ALA B N 1
ATOM 2478 C CA . ALA B 1 139 ? 3.273 -3.775 2.439 1 95.12 139 ALA B CA 1
ATOM 2479 C C . ALA B 1 139 ? 2.184 -4.188 1.452 1 95.12 139 ALA B C 1
ATOM 2481 O O . ALA B 1 139 ? 1.013 -3.846 1.633 1 95.12 139 ALA B O 1
ATOM 2482 N N . TYR B 1 140 ? 2.557 -4.879 0.444 1 97 140 TYR B N 1
ATOM 2483 C CA . TYR B 1 140 ? 1.578 -5.324 -0.542 1 97 140 TYR B CA 1
ATOM 2484 C C . TYR B 1 140 ? 0.53 -6.227 0.1 1 97 140 TYR B C 1
ATOM 2486 O O . TYR B 1 140 ? -0.647 -6.176 -0.264 1 97 140 TYR B O 1
ATOM 2494 N N . MET B 1 141 ? 1.001 -7.102 1.021 1 97.5 141 MET B N 1
ATOM 2495 C CA . MET B 1 141 ? 0.061 -7.969 1.726 1 97.5 141 MET B CA 1
ATOM 2496 C C . MET B 1 141 ? -1.015 -7.145 2.428 1 97.5 141 MET B C 1
ATOM 2498 O O . MET B 1 141 ? -2.207 -7.422 2.281 1 97.5 141 MET B O 1
ATOM 2502 N N . LEU B 1 142 ? -0.557 -6.129 3.086 1 97.06 142 LEU B N 1
ATOM 2503 C CA . LEU B 1 142 ? -1.502 -5.32 3.846 1 97.06 142 LEU B CA 1
ATOM 2504 C C . LEU B 1 142 ? -2.412 -4.527 2.912 1 97.06 142 LEU B C 1
ATOM 2506 O O . LEU B 1 142 ? -3.588 -4.316 3.217 1 97.06 142 LEU B O 1
ATOM 2510 N N . VAL B 1 143 ? -1.879 -4.078 1.828 1 97.38 143 VAL B N 1
ATOM 2511 C CA . VAL B 1 143 ? -2.697 -3.361 0.855 1 97.38 143 VAL B CA 1
ATOM 2512 C C . VAL B 1 143 ? -3.77 -4.293 0.296 1 97.38 143 VAL B C 1
ATOM 2514 O O . VAL B 1 143 ? -4.934 -3.902 0.167 1 97.38 143 VAL B O 1
ATOM 2517 N N . PHE B 1 144 ? -3.42 -5.512 -0.022 1 97.81 144 PHE B N 1
ATOM 2518 C CA . PHE B 1 144 ? -4.402 -6.484 -0.485 1 97.81 144 PHE B CA 1
ATOM 2519 C C . PHE B 1 144 ? -5.508 -6.672 0.548 1 97.81 144 PHE B C 1
ATOM 2521 O O . PHE B 1 144 ? -6.691 -6.652 0.206 1 97.81 144 PHE B O 1
ATOM 2528 N N . LEU B 1 145 ? -5.133 -6.828 1.766 1 96.25 145 LEU B N 1
ATOM 2529 C CA . LEU B 1 145 ? -6.109 -7.031 2.832 1 96.25 145 LEU B CA 1
ATOM 2530 C C . LEU B 1 145 ? -7.004 -5.805 2.986 1 96.25 145 LEU B C 1
ATOM 2532 O O . LEU B 1 145 ? -8.203 -5.934 3.236 1 96.25 145 LEU B O 1
ATOM 2536 N N . SER B 1 146 ? -6.43 -4.699 2.822 1 95.94 146 SER B N 1
ATOM 2537 C CA . SER B 1 146 ? -7.199 -3.461 2.898 1 95.94 146 SER B CA 1
ATOM 2538 C C . SER B 1 146 ? -8.211 -3.369 1.763 1 95.94 146 SER B C 1
ATOM 2540 O O . SER B 1 146 ? -9.375 -3.016 1.984 1 95.94 146 SER B O 1
ATOM 2542 N N . VAL B 1 147 ? -7.754 -3.686 0.606 1 95.5 147 VAL B N 1
ATOM 2543 C CA . VAL B 1 147 ? -8.625 -3.662 -0.563 1 95.5 147 VAL B CA 1
ATOM 2544 C C . VAL B 1 147 ? -9.82 -4.586 -0.336 1 95.5 147 VAL B C 1
ATOM 2546 O O . VAL B 1 147 ? -10.953 -4.238 -0.665 1 95.5 147 VAL B O 1
ATOM 2549 N N . ALA B 1 148 ? -9.586 -5.73 0.231 1 93 148 ALA B N 1
ATOM 2550 C CA . ALA B 1 148 ? -10.656 -6.664 0.561 1 93 148 ALA B CA 1
ATOM 2551 C C . ALA B 1 148 ? -11.609 -6.062 1.593 1 93 148 ALA B C 1
ATOM 2553 O O . ALA B 1 148 ? -12.828 -6.125 1.43 1 93 148 ALA B O 1
ATOM 2554 N N . ALA B 1 149 ? -11.086 -5.414 2.559 1 90.44 149 ALA B N 1
ATOM 2555 C CA . ALA B 1 149 ? -11.867 -4.871 3.666 1 90.44 149 ALA B CA 1
ATOM 2556 C C . ALA B 1 149 ? -12.703 -3.676 3.213 1 90.44 149 ALA B C 1
ATOM 2558 O O . ALA B 1 149 ? -13.812 -3.459 3.713 1 90.44 149 ALA B O 1
ATOM 2559 N N . PHE B 1 150 ? -12.188 -2.914 2.297 1 91.12 150 PHE B N 1
ATOM 2560 C CA . PHE B 1 150 ? -12.844 -1.697 1.836 1 91.12 150 PHE B CA 1
ATOM 2561 C C . PHE B 1 150 ? -13.969 -2.025 0.864 1 91.12 150 PHE B C 1
ATOM 2563 O O . PHE B 1 150 ? -14.758 -1.149 0.496 1 91.12 150 PHE B O 1
ATOM 2570 N N . GLY B 1 151 ? -14.078 -3.324 0.42 1 89.75 151 GLY B N 1
ATOM 2571 C CA . GLY B 1 151 ? -15.062 -3.646 -0.597 1 89.75 151 GLY B CA 1
ATOM 2572 C C . GLY B 1 151 ? -14.805 -2.947 -1.919 1 89.75 151 GLY B C 1
ATOM 2573 O O . GLY B 1 151 ? -15.742 -2.443 -2.549 1 89.75 151 GLY B O 1
ATOM 2574 N N . ALA B 1 152 ? -13.602 -2.928 -2.281 1 88.44 152 ALA B N 1
ATOM 2575 C CA . ALA B 1 152 ? -13.148 -2.117 -3.406 1 88.44 152 ALA B CA 1
ATOM 2576 C C . ALA B 1 152 ? -13.742 -2.615 -4.719 1 88.44 152 ALA B C 1
ATOM 2578 O O . ALA B 1 152 ? -13.797 -1.877 -5.707 1 88.44 152 ALA B O 1
ATOM 2579 N N . GLY B 1 153 ? -14.125 -3.789 -4.742 1 90.44 153 GLY B N 1
ATOM 2580 C CA . GLY B 1 153 ? -14.711 -4.344 -5.953 1 90.44 153 GLY B CA 1
ATOM 2581 C C . GLY B 1 153 ? -16.031 -3.709 -6.316 1 90.44 153 GLY B C 1
ATOM 2582 O O . GLY B 1 153 ? -16.484 -3.809 -7.461 1 90.44 153 GLY B O 1
ATOM 2583 N N . ARG B 1 154 ? -16.688 -3.08 -5.391 1 90.81 154 ARG B N 1
ATOM 2584 C CA . ARG B 1 154 ? -17.984 -2.449 -5.613 1 90.81 154 ARG B CA 1
ATOM 2585 C C . ARG B 1 154 ? -17.812 -1.041 -6.176 1 90.81 154 ARG B C 1
ATOM 2587 O O . ARG B 1 154 ? -18.781 -0.437 -6.645 1 90.81 154 ARG B O 1
ATOM 2594 N N . ILE B 1 155 ? -16.578 -0.565 -6.031 1 92.81 155 ILE B N 1
ATOM 2595 C CA . ILE B 1 155 ? -16.297 0.772 -6.535 1 92.81 155 ILE B CA 1
ATOM 2596 C C . ILE B 1 155 ? -15.922 0.696 -8.016 1 92.81 155 ILE B C 1
ATOM 2598 O O . ILE B 1 155 ? -14.797 0.331 -8.359 1 92.81 155 ILE B O 1
ATOM 2602 N N . LEU B 1 156 ? -16.906 1.039 -8.859 1 94 156 LEU B N 1
ATOM 2603 C CA . LEU B 1 156 ? -16.719 0.98 -10.305 1 94 156 LEU B CA 1
ATOM 2604 C C . LEU B 1 156 ? -16.172 -0.383 -10.727 1 94 156 LEU B C 1
ATOM 2606 O O . LEU B 1 156 ? -15.266 -0.468 -11.555 1 94 156 LEU B O 1
ATOM 2610 N N . GLY B 1 157 ? -16.609 -1.394 -10.086 1 93.25 157 GLY B N 1
ATOM 2611 C CA . GLY B 1 157 ? -16.203 -2.77 -10.336 1 93.25 157 GLY B CA 1
ATOM 2612 C C . GLY B 1 157 ? -17.375 -3.676 -10.672 1 93.25 157 GLY B C 1
ATOM 2613 O O . GLY B 1 157 ? -18.531 -3.334 -10.398 1 93.25 157 GLY B O 1
ATOM 2614 N N . LEU B 1 158 ? -17.141 -4.809 -11.203 1 93.94 158 LEU B N 1
ATOM 2615 C CA . LEU B 1 158 ? -18.156 -5.73 -11.688 1 93.94 158 LEU B CA 1
ATOM 2616 C C . LEU B 1 158 ? -18.828 -6.449 -10.523 1 93.94 158 LEU B C 1
ATOM 2618 O O . LEU B 1 158 ? -19.875 -7.07 -10.695 1 93.94 158 LEU B O 1
ATOM 2622 N N . ASP B 1 159 ? -18.234 -6.367 -9.391 1 92.06 159 ASP B N 1
ATOM 2623 C CA . ASP B 1 159 ? -18.812 -7.07 -8.25 1 92.06 159 ASP B CA 1
ATOM 2624 C C . ASP B 1 159 ? -20.219 -6.562 -7.949 1 92.06 159 ASP B C 1
ATOM 2626 O O . ASP B 1 159 ? -21.094 -7.328 -7.523 1 92.06 159 ASP B O 1
ATOM 2630 N N . THR B 1 160 ? -20.438 -5.297 -8.195 1 87.75 160 THR B N 1
ATOM 2631 C CA . THR B 1 160 ? -21.766 -4.719 -7.988 1 87.75 160 THR B CA 1
ATOM 2632 C C . THR B 1 160 ? -22.797 -5.398 -8.883 1 87.75 160 THR B C 1
ATOM 2634 O O . THR B 1 160 ? -23.906 -5.719 -8.438 1 87.75 160 THR B O 1
ATOM 2637 N N . TYR B 1 161 ? -22.453 -5.699 -10.055 1 88.62 161 TYR B N 1
ATOM 2638 C CA . TYR B 1 161 ? -23.359 -6.301 -11.031 1 88.62 161 TYR B CA 1
ATOM 2639 C C . TYR B 1 161 ? -23.516 -7.793 -10.773 1 88.62 161 TYR B C 1
ATOM 2641 O O . TYR B 1 161 ? -24.625 -8.336 -10.883 1 88.62 161 TYR B O 1
ATOM 2649 N N . ILE B 1 162 ? -22.453 -8.344 -10.414 1 87.81 162 ILE B N 1
ATOM 2650 C CA . ILE B 1 162 ? -22.5 -9.781 -10.141 1 87.81 162 ILE B CA 1
ATOM 2651 C C . ILE B 1 162 ? -23.391 -10.047 -8.93 1 87.81 162 ILE B C 1
ATOM 2653 O O . ILE B 1 162 ? -24.188 -10.992 -8.922 1 87.81 162 ILE B O 1
ATOM 2657 N N . GLU B 1 163 ? -23.312 -9.258 -7.969 1 85.69 163 GLU B N 1
ATOM 2658 C CA . GLU B 1 163 ? -24.094 -9.422 -6.75 1 85.69 163 GLU B CA 1
ATOM 2659 C C . GLU B 1 163 ? -25.578 -9.234 -7.023 1 85.69 163 GLU B C 1
ATOM 2661 O O . GLU B 1 163 ? -26.422 -9.844 -6.359 1 85.69 163 GLU B O 1
ATOM 2666 N N . ARG B 1 164 ? -25.906 -8.469 -8.023 1 83.88 164 ARG B N 1
ATOM 2667 C CA . ARG B 1 164 ? -27.297 -8.141 -8.328 1 83.88 164 ARG B CA 1
ATOM 2668 C C . ARG B 1 164 ? -27.859 -9.094 -9.375 1 83.88 164 ARG B C 1
ATOM 2670 O O . ARG B 1 164 ? -29.047 -9.031 -9.703 1 83.88 164 ARG B O 1
ATOM 2677 N N . TYR B 1 165 ? -26.984 -9.852 -9.836 1 84.19 165 TYR B N 1
ATOM 2678 C CA . TYR B 1 165 ? -27.453 -10.797 -10.836 1 84.19 165 TYR B CA 1
ATOM 2679 C C . TYR B 1 165 ? -28.484 -11.742 -10.25 1 84.19 165 TYR B C 1
ATOM 2681 O O . TYR B 1 165 ? -28.281 -12.312 -9.18 1 84.19 165 TYR B O 1
ATOM 2689 N N . GLU B 1 166 ? -29.594 -11.797 -10.898 1 84 166 GLU B N 1
ATOM 2690 C CA . GLU B 1 166 ? -30.719 -12.57 -10.375 1 84 166 GLU B CA 1
ATOM 2691 C C . GLU B 1 166 ? -30.672 -14.016 -10.875 1 84 166 GLU B C 1
ATOM 2693 O O . GLU B 1 166 ? -30.438 -14.258 -12.062 1 84 166 GLU B O 1
ATOM 2698 N N . VAL B 1 167 ? -30.609 -14.852 -9.984 1 76.75 167 VAL B N 1
ATOM 2699 C CA . VAL B 1 167 ? -30.766 -16.281 -10.234 1 76.75 167 VAL B CA 1
ATOM 2700 C C . VAL B 1 167 ? -32.062 -16.781 -9.602 1 76.75 167 VAL B C 1
ATOM 2702 O O . VAL B 1 167 ? -32.219 -16.766 -8.375 1 76.75 167 VAL B O 1
ATOM 2705 N N . GLY B 1 168 ? -32.938 -17.312 -10.414 1 82.62 168 GLY B N 1
ATOM 2706 C CA . GLY B 1 168 ? -34.219 -17.812 -9.93 1 82.62 168 GLY B CA 1
ATOM 2707 C C . GLY B 1 168 ? -35.062 -16.734 -9.266 1 82.62 168 GLY B C 1
ATOM 2708 O O . GLY B 1 168 ? -35.719 -16.984 -8.266 1 82.62 168 GLY B O 1
ATOM 2709 N N . GLY B 1 169 ? -34.844 -15.469 -9.562 1 78 169 GLY B N 1
ATOM 2710 C CA . GLY B 1 169 ? -35.656 -14.359 -9.07 1 78 169 GLY B CA 1
ATOM 2711 C C . GLY B 1 169 ? -35.031 -13.656 -7.871 1 78 169 GLY B C 1
ATOM 2712 O O . GLY B 1 169 ? -35.594 -12.688 -7.359 1 78 169 GLY B O 1
ATOM 2713 N N . ARG B 1 170 ? -34.062 -14.359 -7.371 1 83.62 170 ARG B N 1
ATOM 2714 C CA . ARG B 1 170 ? -33.344 -13.766 -6.25 1 83.62 170 ARG B CA 1
ATOM 2715 C C . ARG B 1 170 ? -31.938 -13.359 -6.652 1 83.62 170 ARG B C 1
ATOM 2717 O O . ARG B 1 170 ? -31.359 -13.961 -7.562 1 83.62 170 ARG B O 1
ATOM 2724 N N . SER B 1 171 ? -31.438 -12.328 -6.051 1 81.06 171 SER B N 1
ATOM 2725 C CA . SER B 1 171 ? -30.062 -11.93 -6.328 1 81.06 171 SER B CA 1
ATOM 2726 C C . SER B 1 171 ? -29.078 -13.039 -5.977 1 81.06 171 SER B C 1
ATOM 2728 O O . SER B 1 171 ? -29.391 -13.906 -5.156 1 81.06 171 SER B O 1
ATOM 2730 N N . LEU B 1 172 ? -28 -13.039 -6.621 1 81.06 172 LEU B N 1
ATOM 2731 C CA . LEU B 1 172 ? -26.984 -14.07 -6.438 1 81.06 172 LEU B CA 1
ATOM 2732 C C . LEU B 1 172 ? -26.609 -14.195 -4.965 1 81.06 172 LEU B C 1
ATOM 2734 O O . LEU B 1 172 ? -26.469 -15.305 -4.449 1 81.06 172 LEU B O 1
ATOM 2738 N N . VAL B 1 173 ? -26.453 -13.086 -4.285 1 81.69 173 VAL B N 1
ATOM 2739 C CA . VAL B 1 173 ? -25.984 -13.109 -2.9 1 81.69 173 VAL B CA 1
ATOM 2740 C C . VAL B 1 173 ? -27.109 -13.609 -1.994 1 81.69 173 VAL B C 1
ATOM 2742 O O . VAL B 1 173 ? -26.859 -14.258 -0.974 1 81.69 173 VAL B O 1
ATOM 2745 N N . GLU B 1 174 ? -28.297 -13.375 -2.373 1 82.94 174 GLU B N 1
ATOM 2746 C CA . GLU B 1 174 ? -29.453 -13.867 -1.616 1 82.94 174 GLU B CA 1
ATOM 2747 C C . GLU B 1 174 ? -29.609 -15.375 -1.785 1 82.94 174 GLU B C 1
ATOM 2749 O O . GLU B 1 174 ? -29.922 -16.078 -0.826 1 82.94 174 GLU B O 1
ATOM 2754 N N . ARG B 1 175 ? -29.312 -15.852 -2.961 1 82.44 175 ARG B N 1
ATOM 2755 C CA . ARG B 1 175 ? -29.453 -17.266 -3.25 1 82.44 175 ARG B CA 1
ATOM 2756 C C . ARG B 1 175 ? -28.266 -18.062 -2.717 1 82.44 175 ARG B C 1
ATOM 2758 O O . ARG B 1 175 ? -28.422 -19.172 -2.203 1 82.44 175 ARG B O 1
ATOM 2765 N N . TYR B 1 176 ? -27.125 -17.438 -2.9 1 84.19 176 TYR B N 1
ATOM 2766 C CA . TYR B 1 176 ? -25.891 -18.062 -2.445 1 84.19 176 TYR B CA 1
ATOM 2767 C C . TYR B 1 176 ? -25.125 -17.141 -1.507 1 84.19 176 TYR B C 1
ATOM 2769 O O . TYR B 1 176 ? -24.234 -16.406 -1.938 1 84.19 176 TYR B O 1
ATOM 2777 N N . PRO B 1 177 ? -25.391 -17.203 -0.238 1 79.81 177 PRO B N 1
ATOM 2778 C CA . PRO B 1 177 ? -24.812 -16.266 0.721 1 79.81 177 PRO B CA 1
ATOM 2779 C C . PRO B 1 177 ? -23.281 -16.344 0.774 1 79.81 177 PRO B C 1
ATOM 2781 O O . PRO B 1 177 ? -22.625 -15.367 1.123 1 79.81 177 PRO B O 1
ATOM 2784 N N . TRP B 1 178 ? -22.781 -17.578 0.476 1 80.69 178 TRP B N 1
ATOM 2785 C CA . TRP B 1 178 ? -21.328 -17.734 0.488 1 80.69 178 TRP B CA 1
ATOM 2786 C C . TRP B 1 178 ? -20.688 -16.812 -0.539 1 80.69 178 TRP B C 1
ATOM 2788 O O . TRP B 1 178 ? -19.5 -16.484 -0.435 1 80.69 178 TRP B O 1
ATOM 2798 N N . ALA B 1 179 ? -21.359 -16.344 -1.529 1 81.69 179 ALA B N 1
ATOM 2799 C CA . ALA B 1 179 ? -20.859 -15.453 -2.572 1 81.69 179 ALA B CA 1
ATOM 2800 C C . ALA B 1 179 ? -20.406 -14.117 -1.985 1 81.69 179 ALA B C 1
ATOM 2802 O O . ALA B 1 179 ? -19.547 -13.445 -2.551 1 81.69 179 ALA B O 1
ATOM 2803 N N . SER B 1 180 ? -21 -13.836 -0.89 1 78.88 180 SER B N 1
ATOM 2804 C CA . SER B 1 180 ? -20.672 -12.562 -0.258 1 78.88 180 SER B CA 1
ATOM 2805 C C . SER B 1 180 ? -19.234 -12.578 0.285 1 78.88 180 SER B C 1
ATOM 2807 O O . SER B 1 180 ? -18.641 -11.523 0.483 1 78.88 180 SER B O 1
ATOM 2809 N N . TYR B 1 181 ? -18.672 -13.797 0.452 1 80.12 181 TYR B N 1
ATOM 2810 C CA . TYR B 1 181 ? -17.312 -13.914 0.932 1 80.12 181 TYR B CA 1
ATOM 2811 C C . TYR B 1 181 ? -16.312 -13.766 -0.216 1 80.12 181 TYR B C 1
ATOM 2813 O O . TYR B 1 181 ? -15.133 -13.492 0.007 1 80.12 181 TYR B O 1
ATOM 2821 N N . LEU B 1 182 ? -16.828 -13.906 -1.393 1 83.06 182 LEU B N 1
ATOM 2822 C CA . LEU B 1 182 ? -15.961 -13.883 -2.564 1 83.06 182 LEU B CA 1
ATOM 2823 C C . LEU B 1 182 ? -16.047 -12.539 -3.281 1 83.06 182 LEU B C 1
ATOM 2825 O O . LEU B 1 182 ? -15.109 -12.156 -3.992 1 83.06 182 LEU B O 1
ATOM 2829 N N . LEU B 1 183 ? -17.172 -11.945 -3.078 1 82.38 183 LEU B N 1
ATOM 2830 C CA . LEU B 1 183 ? -17.453 -10.688 -3.77 1 82.38 183 LEU B CA 1
ATOM 2831 C C . LEU B 1 183 ? -17.297 -9.5 -2.826 1 82.38 183 LEU B C 1
ATOM 2833 O O . LEU B 1 183 ? -17.5 -9.633 -1.616 1 82.38 183 LEU B O 1
ATOM 2837 N N . GLY B 1 184 ? -16.891 -8.344 -3.41 1 83.56 184 GLY B N 1
ATOM 2838 C CA . GLY B 1 184 ? -16.812 -7.145 -2.588 1 83.56 184 GLY B CA 1
ATOM 2839 C C . GLY B 1 184 ? -15.531 -6.363 -2.787 1 83.56 184 GLY B C 1
ATOM 2840 O O . GLY B 1 184 ? -14.508 -6.926 -3.191 1 83.56 184 GLY B O 1
#

InterPro domains:
  IPR032808 DoxX family [PF07681] (29-121)

Secondary structure (DSSP, 8-state):
----EEEEEEEETTEEEEEEEETTHHHHHHHHHHHHHHHHHHHHHHHHHH----SHHHHHHHHHHTT-TTHHHHHHHHT-HHHHHHHHHHHHHHHHHHHHHHHHTSSHHHHHHHHHHHHHHHHHHT---TT-S--HHHHHHHHHHHHHHHTGGGSSSTHHHHHH-EETTEEHHHH-GGGGGT--/----EEEEEEEETTEEEEEEEETTHHHHHHHHHHHHHHHHHHHHHHHHHH----SHHHHHHHHHHTT-TTHHHHHHHHT-HHHHHHHHHHHHHHHHHHHHHHHHTSSHHHHHHHHHHHHHHHHHHT---TT-S--HHHHHHHHHHHHHHHTGGGSSSTHHHHHH-EETTEEHHHH-TTHHHH--

Organism: NCBI:txid2743089

Sequence (368 aa):
MSSQEVELRSTIAGFTAEGRLHTLSVWFILALRLMMGLAFLQSGVDKVLSGEFSASGYLQNAPPANGSPVADLFVAMGNTPWFVEFVNVAVPWGEVLIGLGLIVGAFTRLAAFFGAFMMLLFYLGNWDIAHGYINGDFAYMLVFLSVAAFGAGRILGLDTYIERYEVGGRSLVERYPWASYLLGMSSQEVELRSTIAGFTAEGRLHTLSVWFILALRLMMGLAFLQSGVDKVLSGEFSASGYLQNAPPANGSPVADLFVAMGNTPWFVEFVNVAVPWGEVLIGLGLIVGAFTRLAAFFGAFMMLLFYLGNWDIAHGYINGDFAYMLVFLSVAAFGAGRILGLDTYIERYEVGGRSLVERYPWASYLLG

Foldseek 3Di:
DPFAWDKDWDDDPNDIDIDTDTPCVLVVLLVLLLVLLVVLQVQLVVLVVVVPDFCLVLLQPQLVVLVFPCSVVSNVQSVDVVSRVVCSCCRSVLSNVLSVCSNQLHLLLQSLVVLLVVLVVVCRSNVNQVVHRDDPSNVSSVSSVVSNVVQSSCSNHCLVVQQQDDDPNHGPCVVPVVVVNRHD/DPFAWDKDWDDDPNDIDIDTDTPCVLVVLLVLLLVLLVVLQVQLVVLVVVVPDFCLVLLQPQLVVLPFPCSVVSNVQSPDVVSRVVCSCCRSVLSNVLSVCSNQLHLLLQSLVVLLVVLVVVCRSNVNQVVHRDDPSNVSSVSSVVSNVVQSSCSNHCLVVQQQDDDPNHGPCVVPVVVVNRHD

Radius of gyration: 22.09 Å; Cα contacts (8 Å, |Δi|>4): 676; chains: 2; bounding box: 63×64×46 Å